Protein 4MLM (pdb70)

CATH classification: 1.10.3210.10

Secondary structure (DSSP, 8-state):
---HHHHHHHHHHHHHHGGGSEEBEEEEEHHHHHHHHHHHHHHTT-----HHHHHTTTTS---HHHHH---TTT--HHHHHHHHHHHHT--HHHHHHHHTHHHHHHHHHHH-GGGGGGS-HHHHHHGGGTT---HHHHHHHHHSTTHHHHHHHHHHHHH---SS-----GGGG---HHHHHT-/---HHHHHHHHHHHHHHGGGSEEBEEEEEHHHHHHHHHHHHHHTT-----HHHHHTTTTS---HHHHH---TTT--HHHHHHHHHHHHT--HHHHHHHHTHHHHHHHHHHH--GGGGS-HHHHHHGGGTT---HHHHHHHHTSTTHHHHHHHHHHHHH---SS-----GGGGT--HHHHHT-

B-factor: mean 22.54, std 9.49, range [7.62, 64.35]

Solvent-accessible surface area: 18025 Å² total

InterPro domains:
  IPR003607 HD/PDEase domain [cd00077] (32-110)
  IPR006674 HD domain [PF01966] (32-108)
  IPR006675 HDIG domain [TIGR00277] (34-106)
  IPR052567 Organophosphonate Dioxygenase [PTHR40202] (5-187)

Radius of gyration: 22.15 Å; Cα contacts (8 Å, |Δi|>4): 477; chains: 2; bounding box: 46×65×48 Å

Nearest PDB structures (foldseek):
  4mlm-assembly3_A  TM=1.005E+00  e=7.908E-27  uncultured bacterium HF130_AEPn_1
  4mlm-assembly3_B  TM=9.978E-01  e=3.566E-25  uncultured bacterium HF130_AEPn_1
  4n71-assembly3_D  TM=9.051E-01  e=9.330E-21  uncultured bacterium HF130_AEPn_1
  4mln-assembly2_B  TM=8.997E-01  e=1.832E-20  uncultured bacterium HF130_AEPn_1
  4mln-assembly1_A  TM=8.957E-01  e=1.746E-20  uncultured bacterium HF130_AEPn_1

Foldseek 3Di:
DDALLVLLVLVQVLLVLQLQACDQHPLATPSLLLQQQLVVCVVVVHDLLSVLSNQLQSQAQRDDVSNVLDCPPPHDSLQRSLVNCVVLQFDNSSSCLSNCLLVLLLAVCQVPVCVLVLDHPVNNVVCVVVVHRDPVSNVVLVPDPCNVVSNSSNVSSSVSPDNDDDGDGSVVSSPSVRNVVRD/DDALLVLLVVVQVLLVLQQQACDLHVLQTPSLLLQQLLQVCVVVVHDLLSVLSNQLQSQADRDDVSNVLDVPPPHDSLQSSLVNCVVSQFDNVSSCLSNCLLVLLLAVVQVHVVLVLDDPVNNVVCVVVVHRDPVSNVVLVPDPCNVVSNSSNVSSSVSPDRDDDGDHSVVSSPSVRRVVRD

Organism: Uncultured bacterium HF130_AEPn_1 (NCBI:txid663362)

Sequence (365 aa):
SLSNSSKVSVLISSLLEKSRDLDYIGEAINQLEHSLQCAYFAQRSSGADNEVLAALLHDLGHYCNDTSFEDGGYGVWQHEKVGADYLRGLGFSERVACLIEGHVAAKRYLVSSKASYLKNLSDDASRKTLEYQGGPDEGERRLFEEREDFKDCLKIRAWDEKGKQTDLKVPGPEHYRKEEHLSENQSLSNSSKVSVLISLLEKSRDLDYIGEAINQLEHSLQCAYFAQRRSGADNEVLAALLHDLGHYCNDTSFEDGGYGVWQHEKVGADYLRGLGFSERVACLIEGHVAAKRYLVSSKSYLKNLSDDASRKTLEYQGGPDEGERRLFEEREDFKDCLKIRAWDEEKGKQTDLKVPGPEHYRKEEHLSENQ

Structure (mmCIF, N/CA/C/O backbone):
data_4MLM
#
_entry.id   4MLM
#
_cell.length_a   104.670
_cell.length_b   76.040
_cell.length_c   60.700
_cell.angle_alpha   90.00
_cell.angle_beta   90.00
_cell.angle_gamma   90.00
#
_symmetry.space_group_name_H-M   'P 21 21 2'
#
loop_
_entity.id
_entity.type
_entity.pdbx_description
1 polymer 'Predicted HD phosphohydrolase PhnZ'
2 non-polymer 'FE (III) ION'
3 non-polymer 'L(+)-TARTARIC ACID'
4 non-polymer 'SULFATE ION'
5 non-polymer GLYCEROL
6 non-polymer 'octyl beta-D-glucopyranoside'
7 non-polymer 'SODIUM ION'
8 water water
#
loop_
_atom_site.group_PDB
_atom_site.id
_atom_site.type_symbol
_atom_site.label_atom_id
_atom_site.label_alt_id
_atom_site.label_comp_id
_atom_site.label_asym_id
_atom_site.label_entity_id
_atom_site.label_seq_id
_atom_site.pdbx_PDB_ins_code
_atom_site.Cartn_x
_atom_site.Cartn_y
_atom_site.Cartn_z
_atom_site.occupancy
_atom_site.B_iso_or_equiv
_atom_site.auth_seq_id
_atom_site.auth_comp_id
_atom_site.auth_asym_id
_atom_site.auth_atom_id
_atom_site.pdbx_PDB_model_num
ATOM 1 N N . SER A 1 2 ? 80.594 25.037 63.129 1.00 36.30 2 SER A N 1
ATOM 2 C CA . SER A 1 2 ? 79.862 24.150 62.231 1.00 37.13 2 SER A CA 1
ATOM 3 C C . SER A 1 2 ? 79.621 22.799 62.896 1.00 35.36 2 SER A C 1
ATOM 4 O O . SER A 1 2 ? 79.901 22.617 64.081 1.00 36.37 2 SER A O 1
ATOM 7 N N . LEU A 1 3 ? 79.092 21.851 62.131 1.00 27.07 3 LEU A N 1
ATOM 8 C CA . LEU A 1 3 ? 78.878 20.510 62.643 1.00 21.80 3 LEU A CA 1
ATOM 9 C C . LEU A 1 3 ? 80.211 19.814 62.890 1.00 24.43 3 LEU A C 1
ATOM 10 O O . LEU A 1 3 ? 81.236 20.204 62.339 1.00 22.92 3 LEU A O 1
ATOM 15 N N . SER A 1 4 ? 80.190 18.787 63.731 1.00 20.63 4 SER A N 1
ATOM 16 C CA . SER A 1 4 ? 81.343 17.914 63.909 1.00 21.27 4 SER A CA 1
ATOM 17 C C . SER A 1 4 ? 81.638 17.212 62.586 1.00 20.25 4 SER A C 1
ATOM 18 O O . SER A 1 4 ? 80.795 17.185 61.697 1.00 17.45 4 SER A O 1
ATOM 21 N N . ASN A 1 5 ? 82.820 16.623 62.456 1.00 23.70 5 ASN A N 1
ATOM 22 C CA . ASN A 1 5 ? 83.121 15.855 61.252 1.00 23.68 5 ASN A CA 1
ATOM 23 C C . ASN A 1 5 ? 82.161 14.690 61.070 1.00 20.20 5 ASN A C 1
ATOM 24 O O . ASN A 1 5 ? 81.700 14.420 59.960 1.00 21.19 5 ASN A O 1
ATOM 29 N N . SER A 1 6 ? 81.856 13.995 62.159 1.00 20.23 6 SER A N 1
ATOM 30 C CA . SER A 1 6 ? 80.930 12.873 62.109 1.00 19.31 6 SER A CA 1
ATOM 31 C C . SER A 1 6 ? 79.584 13.297 61.522 1.00 20.38 6 SER A C 1
ATOM 32 O O . SER A 1 6 ? 79.016 12.617 60.667 1.00 20.24 6 SER A O 1
ATOM 35 N N . SER A 1 7 ? 79.070 14.432 61.984 1.00 19.13 7 SER A N 1
ATOM 36 C CA . SER A 1 7 ? 77.749 14.862 61.543 1.00 16.42 7 SER A CA 1
ATOM 37 C C . SER A 1 7 ? 77.769 15.478 60.145 1.00 16.35 7 SER A C 1
ATOM 38 O O . SER A 1 7 ? 76.780 15.386 59.425 1.00 16.46 7 SER A O 1
ATOM 41 N N . LYS A 1 8 ? 78.882 16.099 59.766 1.00 18.22 8 LYS A N 1
ATOM 42 C CA . LYS A 1 8 ? 79.053 16.552 58.385 1.00 19.70 8 LYS A CA 1
ATOM 43 C C . LYS A 1 8 ? 78.939 15.356 57.458 1.00 18.38 8 LYS A C 1
ATOM 44 O O . LYS A 1 8 ? 78.338 15.434 56.381 1.00 17.52 8 LYS A O 1
ATOM 50 N N . VAL A 1 9 ? 79.525 14.242 57.876 1.00 17.30 9 VAL A N 1
ATOM 51 C CA . VAL A 1 9 ? 79.432 13.013 57.095 1.00 15.45 9 VAL A CA 1
ATOM 52 C C . VAL A 1 9 ? 78.011 12.462 57.079 1.00 19.10 9 VAL A C 1
ATOM 53 O O . VAL A 1 9 ? 77.545 11.982 56.048 1.00 18.94 9 VAL A O 1
ATOM 57 N N . SER A 1 10 ? 77.299 12.562 58.202 1.00 17.61 10 SER A N 1
ATOM 58 C CA . SER A 1 10 ? 75.896 12.155 58.228 1.00 16.97 10 SER A CA 1
ATOM 59 C C . SER A 1 10 ? 75.090 12.977 57.220 1.00 15.88 10 SER A C 1
ATOM 60 O O . SER A 1 10 ? 74.203 12.450 56.549 1.00 18.31 10 SER A O 1
ATOM 63 N N . VAL A 1 11 ? 75.387 14.273 57.132 1.00 16.62 11 VAL A N 1
ATOM 64 C CA . VAL A 1 11 ? 74.719 15.136 56.154 1.00 16.51 11 VAL A CA 1
ATOM 65 C C . VAL A 1 11 ? 75.026 14.675 54.728 1.00 19.55 11 VAL A C 1
ATOM 66 O O . VAL A 1 11 ? 74.121 14.549 53.906 1.00 16.93 11 VAL A O 1
ATOM 70 N N . LEU A 1 12 ? 76.297 14.408 54.439 1.00 17.04 12 LEU A N 1
ATOM 71 C CA . LEU A 1 12 ? 76.676 13.920 53.106 1.00 15.86 12 LEU A CA 1
ATOM 72 C C . LEU A 1 12 ? 76.019 12.592 52.768 1.00 15.44 12 LEU A C 1
ATOM 73 O O . LEU A 1 12 ? 75.580 12.373 51.638 1.00 16.83 12 LEU A O 1
ATOM 78 N N . ILE A 1 13 ? 75.969 11.689 53.736 1.00 14.09 13 ILE A N 1
ATOM 79 C CA . ILE A 1 13 ? 75.329 10.410 53.487 1.00 13.94 13 ILE A CA 1
ATOM 80 C C . ILE A 1 13 ? 73.837 10.620 53.216 1.00 17.95 13 ILE A C 1
ATOM 81 O O . ILE A 1 13 ? 73.263 9.972 52.346 1.00 14.89 13 ILE A O 1
ATOM 86 N N . SER A 1 14 ? 73.210 11.547 53.936 1.00 17.22 14 SER A N 1
ATOM 87 C CA A SER A 1 14 ? 71.807 11.857 53.689 0.50 17.74 14 SER A CA 1
ATOM 88 C CA B SER A 1 14 ? 71.805 11.863 53.687 0.50 17.74 14 SER A CA 1
ATOM 89 C C . SER A 1 14 ? 71.613 12.425 52.282 1.00 18.63 14 SER A C 1
ATOM 90 O O . SER A 1 14 ? 70.649 12.085 51.592 1.00 17.84 14 SER A O 1
ATOM 95 N N . LEU A 1 15 ? 72.530 13.290 51.857 1.00 15.63 15 LEU A N 1
ATOM 96 C CA . LEU A 1 15 ? 72.452 13.857 50.506 1.00 16.37 15 LEU A CA 1
ATOM 97 C C . LEU A 1 15 ? 72.651 12.772 49.451 1.00 17.35 15 LEU A C 1
ATOM 98 O O . LEU A 1 15 ? 71.981 12.773 48.416 1.00 17.43 15 LEU A O 1
ATOM 103 N N . LEU A 1 16 ? 73.572 11.848 49.709 1.00 16.36 16 LEU A N 1
ATOM 104 C CA . LEU A 1 16 ? 73.780 10.715 48.802 1.00 14.73 16 LEU A CA 1
ATOM 105 C C . LEU A 1 16 ? 72.539 9.832 48.715 1.00 20.52 16 LEU A C 1
ATOM 106 O O . LEU A 1 16 ? 72.129 9.439 47.627 1.00 20.01 16 LEU A O 1
ATOM 111 N N . GLU A 1 17 ? 71.939 9.522 49.859 1.00 17.87 17 GLU A N 1
ATOM 112 C CA . GLU A 1 17 ? 70.739 8.693 49.867 1.00 21.55 17 GLU A CA 1
ATOM 113 C C . GLU A 1 17 ? 69.606 9.375 49.109 1.00 18.95 17 GLU A C 1
ATOM 114 O O . GLU A 1 17 ? 68.838 8.725 48.393 1.00 21.37 17 GLU A O 1
ATOM 120 N N . LYS A 1 18 ? 69.502 10.690 49.250 1.00 16.96 18 LYS A N 1
ATOM 121 C CA . LYS A 1 18 ? 68.461 11.418 48.538 1.00 23.05 18 LYS A CA 1
ATOM 122 C C . LYS A 1 18 ? 68.646 11.301 47.027 1.00 24.82 18 LYS A C 1
ATOM 123 O O . LYS A 1 18 ? 67.670 11.258 46.281 1.00 21.40 18 LYS A O 1
ATOM 129 N N . SER A 1 19 ? 69.896 11.233 46.580 1.00 17.62 19 SER A N 1
ATOM 130 C CA . SER A 1 19 ? 70.189 11.247 45.146 1.00 18.55 19 SER A CA 1
ATOM 131 C C . SER A 1 19 ? 69.704 9.981 44.451 1.00 21.65 19 SER A C 1
ATOM 132 O O . SER A 1 19 ? 69.736 9.886 43.228 1.00 21.79 19 SER A O 1
ATOM 135 N N . ARG A 1 20 ? 69.259 9.010 45.238 1.00 17.60 20 ARG A N 1
ATOM 136 C CA . ARG A 1 20 ? 68.665 7.790 44.697 1.00 19.90 20 ARG A CA 1
ATOM 137 C C . ARG A 1 20 ? 67.435 8.168 43.885 1.00 23.22 20 ARG A C 1
ATOM 138 O O . ARG A 1 20 ? 67.026 7.437 42.983 1.00 26.83 20 ARG A O 1
ATOM 146 N N . ASP A 1 21 ? 66.850 9.322 44.201 1.00 23.57 21 ASP A N 1
ATOM 147 C CA . ASP A 1 21 ? 65.636 9.773 43.517 1.00 24.41 21 ASP A CA 1
ATOM 148 C C . ASP A 1 21 ? 65.907 10.328 42.116 1.00 30.00 21 ASP A C 1
ATOM 149 O O . ASP A 1 21 ? 64.972 10.562 41.345 1.00 28.21 21 ASP A O 1
ATOM 154 N N . LEU A 1 22 ? 67.177 10.553 41.788 1.00 19.28 22 LEU A N 1
ATOM 155 C CA . LEU A 1 22 ? 67.535 11.119 40.483 1.00 19.01 22 LEU A CA 1
ATOM 156 C C . LEU A 1 22 ? 67.884 10.033 39.481 1.00 21.34 22 LEU A C 1
ATOM 157 O O . LEU A 1 22 ? 68.643 9.121 39.806 1.00 20.32 22 LEU A O 1
ATOM 162 N N . ASP A 1 23 ? 67.330 10.116 38.272 1.00 19.54 23 ASP A N 1
ATOM 163 C CA . ASP A 1 23 ? 67.720 9.202 37.207 1.00 20.06 23 ASP A CA 1
ATOM 164 C C . ASP A 1 23 ? 69.180 9.457 36.894 1.00 21.53 23 ASP A C 1
ATOM 165 O O . ASP A 1 23 ? 69.665 10.570 37.077 1.00 21.72 23 ASP A O 1
ATOM 170 N N . TYR A 1 24 ? 69.881 8.448 36.390 1.00 19.74 24 TYR A N 1
ATOM 171 C CA . TYR A 1 24 ? 71.204 8.696 35.827 1.00 17.48 24 TYR A CA 1
ATOM 172 C C . TYR A 1 24 ? 71.284 8.066 34.446 1.00 22.45 24 TYR A C 1
ATOM 173 O O . TYR A 1 24 ? 71.440 8.761 33.445 1.00 25.13 24 TYR A O 1
ATOM 182 N N . ILE A 1 25 ? 71.161 6.748 34.389 1.00 18.85 25 ILE A N 1
ATOM 183 C CA . ILE A 1 25 ? 70.956 6.088 33.101 1.00 22.25 25 ILE A CA 1
ATOM 184 C C . ILE A 1 25 ? 69.484 5.684 33.057 1.00 24.68 25 ILE A C 1
ATOM 185 O O . ILE A 1 25 ? 69.122 4.554 33.395 1.00 25.98 25 ILE A O 1
ATOM 190 N N . GLY A 1 26 ? 68.633 6.629 32.672 1.00 25.86 26 GLY A N 1
ATOM 191 C CA . GLY A 1 26 ? 67.200 6.438 32.788 1.00 30.57 26 GLY A CA 1
ATOM 192 C C . GLY A 1 26 ? 66.842 6.045 34.209 1.00 31.93 26 GLY A C 1
ATOM 193 O O . GLY A 1 26 ? 67.547 6.393 35.162 1.00 30.75 26 GLY A O 1
ATOM 194 N N . GLU A 1 27 ? 65.749 5.306 34.358 1.00 39.06 27 GLU A N 1
ATOM 195 C CA . GLU A 1 27 ? 65.297 4.870 35.673 1.00 41.53 27 GLU A CA 1
ATOM 196 C C . GLU A 1 27 ? 66.097 3.654 36.139 1.00 41.84 27 GLU A C 1
ATOM 197 O O . GLU A 1 27 ? 66.166 3.361 37.334 1.00 43.72 27 GLU A O 1
ATOM 203 N N . ALA A 1 28 ? 66.716 2.964 35.184 1.00 35.72 28 ALA A N 1
ATOM 204 C CA . ALA A 1 28 ? 67.442 1.722 35.451 1.00 39.13 28 ALA A CA 1
ATOM 205 C C . ALA A 1 28 ? 68.663 1.902 36.359 1.00 33.40 28 ALA A C 1
ATOM 206 O O . ALA A 1 28 ? 68.943 1.059 37.208 1.00 33.11 28 ALA A O 1
ATOM 208 N N . ILE A 1 29 ? 69.404 2.987 36.158 1.00 28.98 29 ILE A N 1
ATOM 209 C CA . ILE A 1 29 ? 70.527 3.306 37.032 1.00 24.18 29 ILE A CA 1
ATOM 210 C C . ILE A 1 29 ? 70.303 4.691 37.613 1.00 19.56 29 ILE A C 1
ATOM 211 O O . ILE A 1 29 ? 70.365 5.678 36.885 1.00 21.09 29 ILE A O 1
ATOM 216 N N . ASN A 1 30 ? 70.018 4.775 38.908 1.00 18.86 30 ASN A N 1
ATOM 217 C CA . ASN A 1 30 ? 69.831 6.085 39.523 1.00 16.88 30 ASN A CA 1
ATOM 218 C C . ASN A 1 30 ? 71.175 6.691 39.914 1.00 18.60 30 ASN A C 1
ATOM 219 O O . ASN A 1 30 ? 72.217 6.032 39.837 1.00 15.27 30 ASN A O 1
ATOM 224 N N . GLN A 1 31 ? 71.162 7.950 40.321 1.00 14.33 31 GLN A N 1
ATOM 225 C CA . GLN A 1 31 ? 72.422 8.640 40.581 1.00 13.65 31 GLN A CA 1
ATOM 226 C C . GLN A 1 31 ? 73.195 8.043 41.744 1.00 14.16 31 GLN A C 1
ATOM 227 O O . GLN A 1 31 ? 74.429 8.036 41.735 1.00 14.48 31 GLN A O 1
ATOM 233 N N . LEU A 1 32 ? 72.488 7.562 42.761 1.00 14.25 32 LEU A N 1
ATOM 234 C CA . LEU A 1 32 ? 73.182 6.965 43.895 1.00 14.77 32 LEU A CA 1
ATOM 235 C C . LEU A 1 32 ? 73.891 5.698 43.441 1.00 13.91 32 LEU A C 1
ATOM 236 O O . LEU A 1 32 ? 75.079 5.519 43.705 1.00 16.17 32 LEU A O 1
ATOM 241 N N . GLU A 1 33 ? 73.178 4.830 42.732 1.00 15.75 33 GLU A N 1
ATOM 242 C CA . GLU A 1 33 ? 73.790 3.595 42.250 1.00 16.38 33 GLU A CA 1
ATOM 243 C C . GLU A 1 33 ? 75.021 3.917 41.411 1.00 15.84 33 GLU A C 1
ATOM 244 O O . GLU A 1 33 ? 76.064 3.268 41.540 1.00 14.29 33 GLU A O 1
ATOM 250 N N . HIS A 1 34 ? 74.901 4.931 40.559 1.00 14.79 34 HIS A N 1
ATOM 251 C CA . HIS A 1 34 ? 76.015 5.362 39.716 1.00 14.37 34 HIS A CA 1
ATOM 252 C C . HIS A 1 34 ? 77.217 5.779 40.555 1.00 15.41 34 HIS A C 1
ATOM 253 O O . HIS A 1 34 ? 78.351 5.357 40.295 1.00 12.46 34 HIS A O 1
ATOM 260 N N . SER A 1 35 ? 76.964 6.603 41.564 1.00 12.97 35 SER A N 1
ATOM 261 C CA . SER A 1 35 ? 78.033 7.123 42.409 1.00 13.01 35 SER A CA 1
ATOM 262 C C . SER A 1 35 ? 78.730 6.008 43.171 1.00 15.69 35 SER A C 1
ATOM 263 O O . SER A 1 35 ? 79.947 6.026 43.329 1.00 13.47 35 SER A O 1
ATOM 266 N N . LEU A 1 36 ? 77.952 5.041 43.644 1.00 13.38 36 LEU A N 1
ATOM 267 C CA . LEU A 1 36 ? 78.501 3.929 44.416 1.00 13.56 36 LEU A CA 1
ATOM 268 C C . LEU A 1 36 ? 79.343 3.003 43.539 1.00 13.52 36 LEU A C 1
ATOM 269 O O . LEU A 1 36 ? 80.368 2.475 43.985 1.00 14.05 36 LEU A O 1
ATOM 274 N N . GLN A 1 37 ? 78.927 2.820 42.289 1.00 12.99 37 GLN A N 1
ATOM 275 C CA . GLN A 1 37 ? 79.727 2.032 41.364 1.00 12.63 37 GLN A CA 1
ATOM 276 C C . GLN A 1 37 ? 81.048 2.720 41.097 1.00 14.20 37 GLN A C 1
ATOM 277 O O . GLN A 1 37 ? 82.087 2.074 41.089 1.00 11.92 37 GLN A O 1
ATOM 283 N N . CYS A 1 38 ? 81.014 4.036 40.894 1.00 11.41 38 CYS A N 1
ATOM 284 C CA . CYS A 1 38 ? 82.248 4.776 40.650 1.00 12.57 38 CYS A CA 1
ATOM 285 C C . CYS A 1 38 ? 83.220 4.677 41.818 1.00 12.48 38 CYS A C 1
ATOM 286 O O . CYS A 1 38 ? 84.413 4.483 41.617 1.00 13.11 38 CYS A O 1
ATOM 289 N N . ALA A 1 39 ? 82.711 4.827 43.038 1.00 11.07 39 ALA A N 1
ATOM 290 C CA . ALA A 1 39 ? 83.554 4.690 44.226 1.00 11.30 39 ALA A CA 1
ATOM 291 C C . ALA A 1 39 ? 84.195 3.301 44.295 1.00 12.64 39 ALA A C 1
ATOM 292 O O . ALA A 1 39 ? 85.365 3.144 44.664 1.00 12.98 39 ALA A O 1
ATOM 294 N N . TYR A 1 40 ? 83.420 2.295 43.918 1.00 12.40 40 TYR A N 1
ATOM 295 C CA . TYR A 1 40 ? 83.881 0.916 43.946 1.00 14.41 40 TYR A CA 1
ATOM 296 C C . TYR A 1 40 ? 84.980 0.692 42.919 1.00 14.62 40 TYR A C 1
ATOM 297 O O . TYR A 1 40 ? 86.002 0.073 43.218 1.00 12.45 40 TYR A O 1
ATOM 306 N N . PHE A 1 41 ? 84.768 1.184 41.703 1.00 14.25 41 PHE A N 1
ATOM 307 C CA . PHE A 1 41 ? 85.797 1.073 40.671 1.00 14.66 41 PHE A CA 1
ATOM 308 C C . PHE A 1 41 ? 87.094 1.694 41.142 1.00 16.65 41 PHE A C 1
ATOM 309 O O . PHE A 1 41 ? 8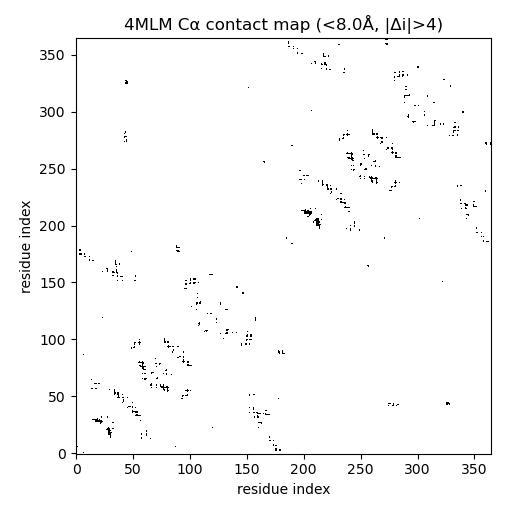8.168 1.133 40.934 1.00 15.96 41 PHE A O 1
ATOM 317 N N . ALA A 1 42 ? 87.003 2.867 41.762 1.00 13.19 42 ALA A N 1
ATOM 318 C CA . ALA A 1 42 ? 88.201 3.527 42.273 1.00 12.89 42 ALA A CA 1
ATOM 319 C C . ALA A 1 42 ? 88.855 2.679 43.355 1.00 13.54 42 ALA A C 1
ATOM 320 O O . ALA A 1 42 ? 90.047 2.383 43.303 1.00 15.24 42 ALA A O 1
ATOM 322 N N . GLN A 1 43 ? 88.067 2.285 44.346 1.00 12.10 43 GLN A N 1
ATOM 323 C CA . GLN A 1 43 ? 88.602 1.532 45.480 1.00 14.49 43 GLN A CA 1
ATOM 324 C C . GLN A 1 43 ? 89.294 0.251 45.023 1.00 15.42 43 GLN A C 1
ATOM 325 O O . GLN A 1 43 ? 90.420 -0.039 45.424 1.00 16.97 43 GLN A O 1
ATOM 331 N N . ARG A 1 44 ? 88.620 -0.511 44.172 1.00 12.88 44 ARG A N 1
ATOM 332 C CA . ARG A 1 44 ? 89.139 -1.824 43.788 1.00 15.68 44 ARG A CA 1
ATOM 333 C C . ARG A 1 44 ? 90.144 -1.780 42.646 1.00 18.02 44 ARG A C 1
ATOM 334 O O . ARG A 1 44 ? 90.652 -2.820 42.217 1.00 19.24 44 ARG A O 1
ATOM 342 N N . SER A 1 45 ? 90.434 -0.572 42.168 1.00 16.15 45 SER A N 1
ATOM 343 C CA A SER A 1 45 ? 91.535 -0.340 41.240 0.50 18.41 45 SER A CA 1
ATOM 344 C CA B SER A 1 45 ? 91.546 -0.388 41.240 0.50 18.43 45 SER A CA 1
ATOM 345 C C . SER A 1 45 ? 92.801 -0.010 42.019 1.00 18.32 45 SER A C 1
ATOM 346 O O . SER A 1 45 ? 93.865 0.219 41.438 1.00 18.81 45 SER A O 1
ATOM 351 N N . GLY A 1 46 ? 92.676 0.046 43.341 1.00 14.76 46 GLY A N 1
ATOM 352 C CA . GLY A 1 46 ? 93.795 0.384 44.204 1.00 18.08 46 GLY A CA 1
ATOM 353 C C . GLY A 1 46 ? 94.019 1.875 44.411 1.00 16.81 46 GLY A C 1
ATOM 354 O O . GLY A 1 46 ? 95.069 2.283 44.911 1.00 19.85 46 GLY A O 1
ATOM 355 N N . ALA A 1 47 ? 93.036 2.690 44.040 1.00 12.36 47 ALA A N 1
ATOM 356 C CA . ALA A 1 47 ? 93.181 4.147 44.143 1.00 14.80 47 ALA A CA 1
ATOM 357 C C . ALA A 1 47 ? 93.221 4.612 45.595 1.00 13.61 47 ALA A C 1
ATOM 358 O O . ALA A 1 47 ? 92.713 3.931 46.486 1.00 16.30 47 ALA A O 1
ATOM 360 N N . ASP A 1 48 ? 93.810 5.779 45.838 1.00 14.65 48 ASP A N 1
ATOM 361 C CA . ASP A 1 48 ? 93.893 6.278 47.213 1.00 14.67 48 ASP A CA 1
ATOM 362 C C . ASP A 1 48 ? 92.539 6.801 47.689 1.00 17.47 48 ASP A C 1
ATOM 363 O O . ASP A 1 48 ? 91.595 6.924 46.900 1.00 15.02 48 ASP A O 1
ATOM 368 N N . ASN A 1 49 ? 92.431 7.069 48.986 1.00 17.48 49 ASN A N 1
ATOM 369 C CA . ASN A 1 49 ? 91.151 7.473 49.559 1.00 16.43 49 ASN A CA 1
ATOM 370 C C . ASN A 1 49 ? 90.576 8.740 48.933 1.00 16.89 49 ASN A C 1
ATOM 371 O O . ASN A 1 49 ? 89.355 8.882 48.819 1.00 13.69 49 ASN A O 1
ATOM 376 N N . GLU A 1 50 ? 91.443 9.667 48.551 1.00 16.36 50 GLU A N 1
ATOM 377 C CA . GLU A 1 50 ? 90.973 10.910 47.948 1.00 15.64 50 GLU A CA 1
ATOM 378 C C . GLU A 1 50 ? 90.313 10.644 46.608 1.00 16.19 50 GLU A C 1
ATOM 379 O O . GLU A 1 50 ? 89.298 11.257 46.273 1.00 13.00 50 GLU A O 1
ATOM 398 N N . VAL A 1 52 ? 88.890 7.740 45.791 1.00 9.63 52 VAL A N 1
ATOM 399 C CA . VAL A 1 52 ? 87.659 7.008 46.068 1.00 13.62 52 VAL A CA 1
ATOM 400 C C . VAL A 1 52 ? 86.557 7.981 46.471 1.00 12.84 52 VAL A C 1
ATOM 401 O O . VAL A 1 52 ? 85.416 7.865 46.011 1.00 12.80 52 VAL A O 1
ATOM 405 N N . LEU A 1 53 ? 86.898 8.942 47.324 1.00 11.48 53 LEU A N 1
ATOM 406 C CA . LEU A 1 53 ? 85.924 9.947 47.754 1.00 11.18 53 LEU A CA 1
ATOM 407 C C . LEU A 1 53 ? 85.503 10.846 46.595 1.00 13.16 53 LEU A C 1
ATOM 408 O O . LEU A 1 53 ? 84.318 11.162 46.463 1.00 12.17 53 LEU A O 1
ATOM 413 N N . ALA A 1 54 ? 86.455 11.253 45.759 1.00 10.61 54 ALA A N 1
ATOM 414 C CA . ALA A 1 54 ? 86.115 12.037 44.568 1.00 11.88 54 ALA A CA 1
ATOM 415 C C . ALA A 1 54 ? 85.134 11.262 43.700 1.00 13.93 54 ALA A C 1
ATOM 416 O O . ALA A 1 54 ? 84.138 11.814 43.212 1.00 12.86 54 ALA A O 1
ATOM 418 N N . ALA A 1 55 ? 85.402 9.975 43.499 1.00 11.30 55 ALA A N 1
ATOM 419 C CA . ALA A 1 55 ? 84.511 9.151 42.685 1.00 11.84 55 ALA A CA 1
ATOM 420 C C . ALA A 1 55 ? 83.116 9.038 43.307 1.00 13.39 55 ALA A C 1
ATOM 421 O O . ALA A 1 55 ? 82.103 9.135 42.616 1.00 12.94 55 ALA A O 1
ATOM 423 N N . LEU A 1 56 ? 83.066 8.832 44.618 1.00 12.30 56 LEU A N 1
ATOM 424 C CA . LEU A 1 56 ? 81.798 8.703 45.329 1.00 10.79 56 LEU A CA 1
ATOM 425 C C . LEU A 1 56 ? 80.951 9.968 45.210 1.00 10.51 56 LEU A C 1
ATOM 426 O O . LEU A 1 56 ? 79.727 9.906 45.054 1.00 12.57 56 LEU A O 1
ATOM 431 N N . LEU A 1 57 ? 81.613 11.117 45.280 1.00 11.15 57 LEU A N 1
ATOM 432 C CA . LEU A 1 57 ? 80.913 12.381 45.478 1.00 13.88 57 LEU A CA 1
ATOM 433 C C . LEU A 1 57 ? 80.819 13.253 44.230 1.00 13.01 57 LEU A C 1
ATOM 434 O O . LEU A 1 57 ? 80.253 14.352 44.278 1.00 12.92 57 LEU A O 1
ATOM 439 N N . HIS A 1 58 ? 81.349 12.773 43.106 1.00 11.96 58 HIS A N 1
ATOM 440 C CA . HIS A 1 58 ? 81.537 13.661 41.956 1.00 12.13 58 HIS A CA 1
ATOM 441 C C . HIS A 1 58 ? 80.244 14.263 41.406 1.00 11.04 58 HIS A C 1
ATOM 442 O O . HIS A 1 58 ? 80.274 15.328 40.791 1.00 11.56 58 HIS A O 1
ATOM 449 N N . ASP A 1 59 ? 79.117 13.594 41.627 1.00 10.97 59 ASP A N 1
ATOM 450 C CA . ASP A 1 59 ? 77.856 14.057 41.051 1.00 10.06 59 ASP A CA 1
ATOM 451 C C . ASP A 1 59 ? 76.885 14.611 42.086 1.00 14.06 59 ASP A C 1
ATOM 452 O O . ASP A 1 59 ? 75.733 14.891 41.775 1.00 12.77 59 ASP A O 1
ATOM 457 N N . LEU A 1 60 ? 77.358 14.797 43.309 1.00 12.70 60 LEU A N 1
ATOM 458 C CA . LEU A 1 60 ? 76.480 15.258 44.377 1.00 14.98 60 LEU A CA 1
ATOM 459 C C . LEU A 1 60 ? 75.820 16.594 44.022 1.00 15.09 60 LEU A C 1
ATOM 460 O O . LEU A 1 60 ? 74.700 16.892 44.462 1.00 18.67 60 LEU A O 1
ATOM 465 N N . GLY A 1 61 ? 76.504 17.388 43.209 1.00 13.45 61 GLY A N 1
ATOM 466 C CA . GLY A 1 61 ? 76.047 18.738 42.891 1.00 13.19 61 GLY A CA 1
ATOM 467 C C . GLY A 1 61 ? 74.848 18.881 41.963 1.00 14.63 61 GLY A C 1
ATOM 468 O O . GLY A 1 61 ? 74.389 19.999 41.744 1.00 14.72 61 GLY A O 1
ATOM 469 N N . HIS A 1 62 ? 74.345 17.783 41.394 1.00 12.64 62 HIS A N 1
ATOM 470 C CA . HIS A 1 62 ? 73.179 17.860 40.510 1.00 13.65 62 HIS A CA 1
ATOM 471 C C . HIS A 1 62 ? 71.943 18.303 41.295 1.00 15.14 62 HIS A C 1
ATOM 472 O O . HIS A 1 62 ? 71.692 17.809 42.394 1.00 16.48 62 HIS A O 1
ATOM 479 N N . TYR A 1 63 ? 71.147 19.201 40.722 1.00 15.85 63 TYR A N 1
ATOM 480 C CA . TYR A 1 63 ? 69.920 19.642 41.401 1.00 16.89 63 TYR A CA 1
ATOM 481 C C . TYR A 1 63 ? 68.975 18.477 41.673 1.00 16.40 63 TYR A C 1
ATOM 482 O O . TYR A 1 63 ? 68.545 17.783 40.749 1.00 18.55 63 TYR A O 1
ATOM 491 N N . CYS A 1 64 ? 68.635 18.264 42.943 1.00 15.57 64 CYS A N 1
ATOM 492 C CA . CYS A 1 64 ? 67.746 17.167 43.312 1.00 19.17 64 CYS A CA 1
ATOM 493 C C . CYS A 1 64 ? 66.367 17.691 43.716 1.00 23.20 64 CYS A C 1
ATOM 494 O O . CYS A 1 64 ? 65.352 17.319 43.130 1.00 26.61 64 CYS A O 1
ATOM 497 N N . ASN A 1 65 ? 66.339 18.538 44.739 1.00 21.61 65 ASN A N 1
ATOM 498 C CA . ASN A 1 65 ? 65.137 19.292 45.092 1.00 22.70 65 ASN A CA 1
ATOM 499 C C . ASN A 1 65 ? 65.549 20.607 45.743 1.00 25.58 65 ASN A C 1
ATOM 500 O O . ASN A 1 65 ? 66.748 20.862 45.911 1.00 20.05 65 ASN A O 1
ATOM 505 N N . ASP A 1 66 ? 64.580 21.447 46.108 1.00 21.75 66 ASP A N 1
ATOM 506 C CA . ASP A 1 66 ? 64.922 22.772 46.610 1.00 22.91 66 ASP A CA 1
ATOM 507 C C . ASP A 1 66 ? 65.725 22.718 47.906 1.00 22.48 66 ASP A C 1
ATOM 508 O O . ASP A 1 66 ? 66.683 23.472 48.077 1.00 23.83 66 ASP A O 1
ATOM 513 N N . THR A 1 67 ? 65.349 21.825 48.815 1.00 24.57 67 THR A N 1
ATOM 514 C CA . THR A 1 67 ? 66.003 21.801 50.121 1.00 24.58 67 THR A CA 1
ATOM 515 C C . THR A 1 67 ? 67.447 21.320 50.020 1.00 22.66 67 THR A C 1
ATOM 516 O O . THR A 1 67 ? 68.349 21.918 50.611 1.00 22.74 67 THR A O 1
ATOM 520 N N . SER A 1 68 ? 67.673 20.243 49.277 1.00 19.83 68 SER A N 1
ATOM 521 C CA . SER A 1 68 ? 69.043 19.755 49.115 1.00 20.27 68 SER A CA 1
ATOM 522 C C . SER A 1 68 ? 69.902 20.764 48.349 1.00 19.76 68 SER A C 1
ATOM 523 O O . SER A 1 68 ? 71.074 20.957 48.665 1.00 16.28 68 SER A O 1
ATOM 526 N N . PHE A 1 69 ? 69.329 21.426 47.350 1.00 17.53 69 PHE A N 1
ATOM 527 C CA . PHE A 1 69 ? 70.110 22.409 46.604 1.00 19.37 69 PHE A CA 1
ATOM 528 C C . PHE A 1 69 ? 70.477 23.587 47.497 1.00 21.80 69 PHE A C 1
ATOM 529 O O . PHE A 1 69 ? 71.559 24.157 47.371 1.00 19.31 69 PHE A O 1
ATOM 537 N N . GLU A 1 70 ? 69.583 23.951 48.410 1.00 23.77 70 GLU A N 1
ATOM 538 C CA . GLU A 1 70 ? 69.909 24.996 49.374 1.00 22.83 70 GLU A CA 1
ATOM 539 C C . GLU A 1 70 ? 71.012 24.515 50.318 1.00 22.92 70 GLU A C 1
ATOM 540 O O . GLU A 1 70 ? 71.987 25.232 50.560 1.00 25.09 70 GLU A O 1
ATOM 546 N N . ASP A 1 71 ? 70.863 23.297 50.835 1.00 21.42 71 ASP A N 1
ATOM 547 C CA . ASP A 1 71 ? 71.874 22.715 51.712 1.00 20.18 71 ASP A CA 1
ATOM 548 C C . ASP A 1 71 ? 73.256 22.866 51.076 1.00 23.34 71 ASP A C 1
ATOM 549 O O . ASP A 1 71 ? 74.226 23.200 51.749 1.00 25.45 71 ASP A O 1
ATOM 562 N N . GLY A 1 73 ? 74.153 24.956 48.509 1.00 23.12 73 GLY A N 1
ATOM 563 C CA . GLY A 1 73 ? 74.473 26.288 48.021 1.00 23.08 73 GLY A CA 1
ATOM 564 C C . GLY A 1 73 ? 74.629 26.384 46.510 1.00 27.60 73 GLY A C 1
ATOM 565 O O . GLY A 1 73 ? 75.436 27.168 46.006 1.00 27.75 73 GLY A O 1
ATOM 566 N N . GLY A 1 74 ? 73.837 25.609 45.779 1.00 23.30 74 GLY A N 1
ATOM 567 C CA . GLY A 1 74 ? 73.950 25.574 44.328 1.00 26.05 74 GLY A CA 1
ATOM 568 C C . GLY A 1 74 ? 73.371 26.761 43.571 1.00 27.88 74 GLY A C 1
ATOM 569 O O . GLY A 1 74 ? 73.740 27.006 42.419 1.00 25.05 74 GLY A O 1
ATOM 570 N N . TYR A 1 75 ? 72.464 27.502 44.202 1.00 26.54 75 TYR A N 1
ATOM 571 C CA . TYR A 1 75 ? 71.784 28.600 43.513 1.00 29.22 75 TYR A CA 1
ATOM 572 C C . TYR A 1 75 ? 72.739 29.677 42.999 1.00 26.71 75 TYR A C 1
ATOM 573 O O . TYR A 1 75 ? 73.609 30.168 43.725 1.00 28.31 75 TYR A O 1
ATOM 582 N N . GLY A 1 76 ? 72.582 30.030 41.727 1.00 26.56 76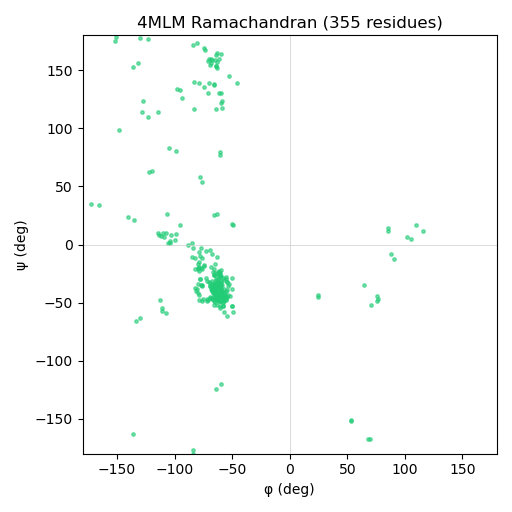 GLY A N 1
ATOM 583 C CA . GLY A 1 76 ? 73.457 30.998 41.097 1.00 21.88 76 GLY A CA 1
ATOM 584 C C . GLY A 1 76 ? 74.672 30.376 40.437 1.00 24.69 76 GLY A C 1
ATOM 585 O O . GLY A 1 76 ? 75.368 31.037 39.668 1.00 26.61 76 GLY A O 1
ATOM 586 N N . VAL A 1 77 ? 74.930 29.100 40.725 1.00 21.10 77 VAL A N 1
ATOM 587 C CA . VAL A 1 77 ? 76.117 28.429 40.190 1.00 20.50 77 VAL A CA 1
ATOM 588 C C . VAL A 1 77 ? 75.755 27.325 39.193 1.00 19.41 77 VAL A C 1
ATOM 589 O O . VAL A 1 77 ? 76.347 27.229 38.113 1.00 19.72 77 VAL A O 1
ATOM 593 N N . TRP A 1 78 ? 74.807 26.484 39.587 1.00 19.56 78 TRP A N 1
ATOM 594 C CA . TRP A 1 78 ? 74.152 25.520 38.690 1.00 15.50 78 TRP A CA 1
ATOM 595 C C . TRP A 1 78 ? 75.001 24.337 38.221 1.00 14.18 78 TRP A C 1
ATOM 596 O O . TRP A 1 78 ? 74.560 23.195 38.325 1.00 13.95 78 TRP A O 1
ATOM 607 N N . GLN A 1 79 ? 76.185 24.603 37.677 1.00 13.12 79 GLN A N 1
ATOM 608 C CA . GLN A 1 79 ? 77.036 23.517 37.158 1.00 12.22 79 GLN A CA 1
ATOM 609 C C . GLN A 1 79 ? 77.379 22.514 38.258 1.00 14.34 79 GLN A C 1
ATOM 610 O O . GLN A 1 79 ? 78.039 22.870 39.225 1.00 13.30 79 GLN A O 1
ATOM 616 N N . HIS A 1 80 ? 76.955 21.256 38.106 1.00 11.87 80 HIS A N 1
ATOM 617 C CA . HIS A 1 80 ? 77.055 20.301 39.212 1.00 14.55 80 HIS A CA 1
ATOM 618 C C . HIS A 1 80 ? 78.475 20.066 39.692 1.00 11.61 80 HIS A C 1
ATOM 619 O O . HIS A 1 80 ? 78.694 19.869 40.8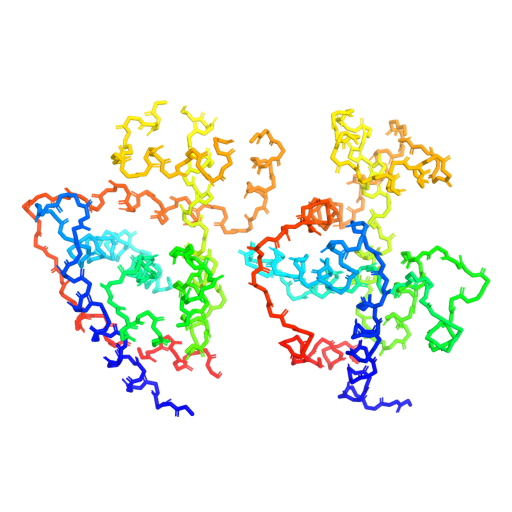90 1.00 11.83 80 HIS A O 1
ATOM 626 N N . GLU A 1 81 ? 79.435 20.083 38.773 1.00 12.00 81 GLU A N 1
ATOM 627 C CA . GLU A 1 81 ? 80.830 19.859 39.165 1.00 15.69 81 GLU A CA 1
ATOM 628 C C . GLU A 1 81 ? 81.342 20.983 40.074 1.00 16.10 81 GLU A C 1
ATOM 629 O O . GLU A 1 81 ? 82.149 20.738 40.978 1.00 15.15 81 GLU A O 1
ATOM 635 N N . LYS A 1 82 ? 80.863 22.206 39.844 1.00 13.93 82 LYS A N 1
ATOM 636 C CA . LYS A 1 82 ? 81.253 23.347 40.675 1.00 14.10 82 LYS A CA 1
ATOM 637 C C . LYS A 1 82 ? 80.485 23.369 41.983 1.00 15.22 82 LYS A C 1
ATOM 638 O O . LYS A 1 82 ? 81.049 23.650 43.051 1.00 16.23 82 LYS A O 1
ATOM 644 N N . VAL A 1 83 ? 79.191 23.086 41.902 1.00 14.31 83 VAL A N 1
ATOM 645 C CA . VAL A 1 83 ? 78.360 23.058 43.098 1.00 10.42 83 VAL A CA 1
ATOM 646 C C . VAL A 1 83 ? 78.878 22.019 44.097 1.00 17.64 83 VAL A C 1
ATOM 647 O O . VAL A 1 83 ? 79.044 22.310 45.283 1.00 16.43 83 VAL A O 1
ATOM 651 N N . GLY A 1 84 ? 79.145 20.813 43.615 1.00 13.57 84 GLY A N 1
ATOM 652 C CA . GLY A 1 84 ? 79.628 19.752 44.485 1.00 16.70 84 GLY A CA 1
ATOM 653 C C . GLY A 1 84 ? 81.009 20.054 45.034 1.00 15.80 84 GLY A C 1
ATOM 654 O O . GLY A 1 84 ? 81.267 19.891 46.231 1.00 15.35 84 GLY A O 1
ATOM 655 N N . ALA A 1 85 ? 81.911 20.487 44.161 1.00 14.35 85 ALA A N 1
ATOM 656 C CA . ALA A 1 85 ? 83.274 20.761 44.586 1.00 15.55 85 ALA A CA 1
ATOM 657 C C . ALA A 1 85 ? 83.276 21.866 45.638 1.00 17.16 85 ALA A C 1
ATOM 658 O O . ALA A 1 85 ? 83.943 21.750 46.667 1.00 16.82 85 ALA A O 1
ATOM 660 N N . ASP A 1 86 ? 82.541 22.942 45.381 1.00 16.36 86 ASP A N 1
ATOM 661 C CA . ASP A 1 86 ? 82.533 24.062 46.318 1.00 16.66 86 ASP A CA 1
ATOM 662 C C . ASP A 1 86 ? 81.897 23.705 47.657 1.00 16.74 86 ASP A C 1
ATOM 663 O O . ASP A 1 86 ? 82.339 24.186 48.706 1.00 19.08 86 ASP A O 1
ATOM 668 N N . TYR A 1 87 ? 80.870 22.859 47.634 1.00 13.28 87 TYR A N 1
ATOM 669 C CA . TYR A 1 87 ? 80.228 22.429 48.868 1.00 17.40 87 TYR A CA 1
ATOM 670 C C . TYR A 1 87 ? 81.212 21.630 49.721 1.00 19.48 87 TYR A C 1
ATOM 671 O O . TYR A 1 87 ? 81.335 21.854 50.930 1.00 15.64 87 TYR A O 1
ATOM 680 N N . LEU A 1 88 ? 81.921 20.701 49.086 1.00 14.13 88 LEU A N 1
ATOM 681 C CA . LEU A 1 88 ? 82.895 19.883 49.806 1.00 15.73 88 LEU A CA 1
ATOM 682 C C . LEU A 1 88 ? 84.065 20.714 50.336 1.00 18.49 88 LEU A C 1
ATOM 683 O O . LEU A 1 88 ? 84.581 20.439 51.424 1.00 18.50 88 LEU A O 1
ATOM 688 N N . ARG A 1 89 ? 84.486 21.724 49.576 1.00 14.42 89 ARG A N 1
ATOM 689 C CA . ARG A 1 89 ? 85.542 22.621 50.042 1.00 17.62 89 ARG A CA 1
ATOM 690 C C . ARG A 1 89 ? 85.076 23.319 51.315 1.00 19.00 89 ARG A C 1
ATOM 691 O O . ARG A 1 89 ? 85.841 23.477 52.270 1.00 20.15 89 ARG A O 1
ATOM 699 N N . GLY A 1 90 ? 83.816 23.742 51.317 1.00 19.30 90 GLY A N 1
ATOM 700 C CA . GLY A 1 90 ? 83.255 24.422 52.472 1.00 20.12 90 GLY A CA 1
ATOM 701 C C . GLY A 1 90 ? 83.188 23.524 53.692 1.00 22.70 90 GLY A C 1
ATOM 702 O O . GLY A 1 90 ? 83.300 24.002 54.823 1.00 22.07 90 GLY A O 1
ATOM 703 N N . LEU A 1 91 ? 83.011 22.223 53.475 1.00 19.04 91 LEU A N 1
ATOM 704 C CA . LEU A 1 91 ? 82.898 21.282 54.584 1.00 17.92 91 LEU A CA 1
ATOM 705 C C . LEU A 1 91 ? 84.257 20.944 55.171 1.00 20.78 91 LEU A C 1
ATOM 706 O O . LEU A 1 91 ? 84.347 20.442 56.293 1.00 22.08 91 LEU A O 1
ATOM 711 N N . GLY A 1 92 ? 8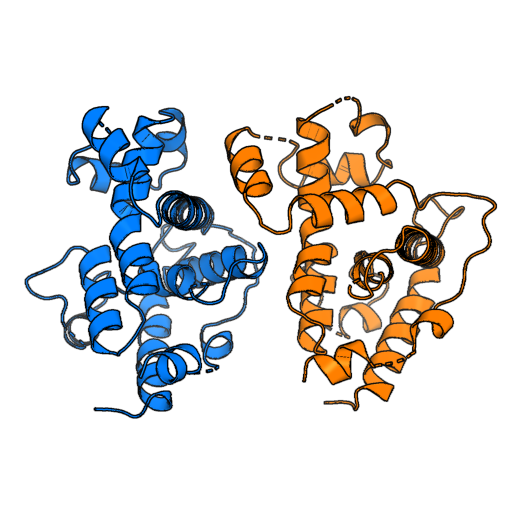5.309 21.198 54.400 1.00 18.79 92 GLY A N 1
ATOM 712 C CA . GLY A 1 92 ? 86.663 20.912 54.836 1.00 20.23 92 GLY A CA 1
ATOM 713 C C . GLY A 1 92 ? 87.333 19.759 54.107 1.00 24.55 92 GLY A C 1
ATOM 714 O O . GLY A 1 92 ? 88.338 19.226 54.578 1.00 18.53 92 GLY A O 1
ATOM 715 N N . PHE A 1 93 ? 86.793 19.358 52.960 1.00 16.87 93 PHE A N 1
ATOM 716 C CA . PHE A 1 93 ? 87.496 18.375 52.130 1.00 17.21 93 PHE A CA 1
ATOM 717 C C . PHE A 1 93 ? 88.743 18.997 51.513 1.00 16.14 93 PHE A C 1
ATOM 718 O O . PHE A 1 93 ? 88.854 20.223 51.402 1.00 19.73 93 PHE A O 1
ATOM 726 N N . SER A 1 94 ? 89.686 18.156 51.101 1.00 17.65 94 SER A N 1
ATOM 727 C CA . SER A 1 94 ? 90.944 18.649 50.550 1.00 17.49 94 SER A CA 1
ATOM 728 C C . SER A 1 94 ? 90.733 19.299 49.193 1.00 18.65 94 SER A C 1
ATOM 729 O O . SER A 1 94 ? 89.784 18.967 48.471 1.00 16.52 94 SER A O 1
ATOM 732 N N . GLU A 1 95 ? 91.625 20.216 48.837 1.00 16.85 95 GLU A N 1
ATOM 733 C CA . GLU A 1 95 ? 91.569 20.859 47.531 1.00 18.65 95 GLU A CA 1
ATOM 734 C C . GLU A 1 95 ? 91.717 19.804 46.437 1.00 15.45 95 GLU A C 1
ATOM 735 O O . GLU A 1 95 ? 91.124 19.921 45.364 1.00 17.07 95 GLU A O 1
ATOM 741 N N . ARG A 1 96 ? 92.492 18.761 46.718 1.00 18.14 96 ARG A N 1
ATOM 742 C CA . ARG A 1 96 ? 92.680 17.696 45.739 1.00 14.99 96 ARG A CA 1
ATOM 743 C C . ARG A 1 96 ? 91.348 17.026 45.390 1.00 18.69 96 ARG A C 1
ATOM 744 O O . ARG A 1 96 ? 91.020 16.870 44.208 1.00 16.76 96 ARG A O 1
ATOM 752 N N . VAL A 1 97 ? 90.566 16.659 46.405 1.00 13.75 97 VAL A N 1
ATOM 753 C CA . VAL A 1 97 ? 89.263 16.040 46.155 1.00 17.72 97 VAL A CA 1
ATOM 754 C C . VAL A 1 97 ? 88.336 16.977 45.383 1.00 15.60 97 VAL A C 1
ATOM 755 O O . VAL A 1 97 ? 87.690 16.566 44.416 1.00 14.08 97 VAL A O 1
ATOM 759 N N . ALA A 1 98 ? 88.286 18.244 45.783 1.00 14.45 98 ALA A N 1
ATOM 760 C CA . ALA A 1 98 ? 87.425 19.212 45.105 1.00 15.46 98 ALA A CA 1
ATOM 761 C C . ALA A 1 98 ? 87.832 19.386 43.652 1.00 13.30 98 ALA A C 1
ATOM 762 O O . ALA A 1 98 ? 86.985 19.501 42.771 1.00 14.76 98 ALA A O 1
ATOM 764 N N . CYS A 1 99 ? 89.133 19.415 43.396 1.00 11.71 99 CYS A N 1
ATOM 765 C CA . CYS A 1 99 ? 89.597 19.591 42.019 1.00 15.74 99 CYS A CA 1
ATOM 766 C C . CYS A 1 99 ? 89.335 18.388 41.110 1.00 13.75 99 CYS A C 1
ATOM 767 O O . CYS A 1 99 ? 89.104 18.559 39.908 1.00 13.75 99 CYS A O 1
ATOM 770 N N . LEU A 1 100 ? 89.374 17.183 41.672 1.00 13.15 100 LEU A N 1
ATOM 771 C CA . LEU A 1 100 ? 89.079 15.976 40.905 1.00 14.08 100 LEU A CA 1
ATOM 772 C C . LEU A 1 100 ? 87.615 15.994 40.502 1.00 13.62 100 LEU A C 1
ATOM 773 O O . LEU A 1 100 ? 87.249 15.598 39.395 1.00 14.83 100 LEU A O 1
ATOM 778 N N . ILE A 1 101 ? 86.776 16.470 41.411 1.00 12.64 101 ILE A N 1
ATOM 779 C CA . ILE A 1 101 ? 85.348 16.570 41.132 1.00 9.45 101 ILE A CA 1
ATOM 780 C C . ILE A 1 101 ? 85.082 17.687 40.145 1.00 12.97 101 ILE A C 1
ATOM 781 O O . ILE A 1 101 ? 84.362 17.506 39.156 1.00 14.35 101 ILE A O 1
ATOM 786 N N . GLU A 1 102 ? 85.659 18.852 40.395 1.00 14.77 102 GLU A N 1
ATOM 787 C CA . GLU A 1 102 ? 85.385 19.993 39.531 1.00 13.62 102 GLU A CA 1
ATOM 788 C C . GLU A 1 102 ? 85.914 19.754 38.121 1.00 15.69 102 GLU A C 1
ATOM 789 O O . GLU A 1 102 ? 85.388 20.304 37.149 1.00 20.36 102 GLU A O 1
ATOM 795 N N . GLY A 1 103 ? 86.942 18.917 38.003 1.00 14.07 103 GLY A N 1
ATOM 796 C CA . GLY A 1 103 ? 87.566 18.676 36.718 1.00 14.44 103 GLY A CA 1
ATOM 797 C C . GLY A 1 103 ? 86.908 17.628 35.842 1.00 14.74 103 GLY A C 1
ATOM 798 O O . GLY A 1 103 ? 87.359 17.422 34.716 1.00 14.72 103 GLY A O 1
ATOM 799 N N . HIS A 1 104 ? 85.855 16.960 36.319 1.00 12.43 104 HIS A N 1
ATOM 800 C CA . HIS A 1 104 ? 85.367 15.791 35.562 1.00 13.19 104 HIS A CA 1
ATOM 801 C C . HIS A 1 104 ? 84.605 16.151 34.295 1.00 13.09 104 HIS A C 1
ATOM 802 O O . HIS A 1 104 ? 84.474 15.320 33.393 1.00 12.65 104 HIS A O 1
ATOM 809 N N . VAL A 1 105 ? 84.145 17.394 34.192 1.00 12.54 105 VAL A N 1
ATOM 810 C CA . VAL A 1 105 ? 83.585 17.851 32.926 1.00 11.94 105 VAL A CA 1
ATOM 811 C C . VAL A 1 105 ? 84.697 18.122 31.926 1.00 13.80 105 VAL A C 1
ATOM 812 O O . VAL A 1 105 ? 84.632 17.692 30.769 1.00 13.45 105 VAL A O 1
ATOM 816 N N . ALA A 1 106 ? 85.729 18.827 32.369 1.00 12.27 106 ALA A N 1
ATOM 817 C CA . ALA A 1 106 ? 86.884 19.068 31.515 1.00 15.32 106 ALA A CA 1
ATOM 818 C C . ALA A 1 106 ? 87.482 17.746 31.036 1.00 12.70 106 ALA A C 1
ATOM 819 O O . ALA A 1 106 ? 87.908 17.637 29.882 1.00 13.29 106 ALA A O 1
ATOM 821 N N . ALA A 1 107 ? 87.504 16.741 31.912 1.00 12.48 107 ALA A N 1
ATOM 822 C CA . ALA A 1 107 ? 88.068 15.437 31.554 1.00 12.62 107 ALA A CA 1
ATOM 823 C C . ALA A 1 107 ? 87.311 14.816 30.384 1.00 12.38 107 ALA A C 1
ATOM 824 O O . ALA A 1 107 ? 87.908 14.226 29.486 1.00 12.87 107 ALA A O 1
ATOM 826 N N . LYS A 1 108 ? 85.987 14.934 30.395 1.00 9.39 108 LYS A N 1
ATOM 827 C CA . LYS A 1 108 ? 85.208 14.441 29.273 1.00 10.13 108 LYS A CA 1
ATOM 828 C C . LYS A 1 108 ? 85.568 15.214 28.000 1.00 13.00 108 LYS A C 1
ATOM 829 O O . LYS A 1 108 ? 85.724 14.629 26.923 1.00 12.26 108 LYS A O 1
ATOM 835 N N . ARG A 1 109 ? 85.711 16.529 28.108 1.00 10.75 109 ARG A N 1
ATOM 836 C CA . ARG A 1 109 ? 86.038 17.312 26.916 1.00 12.64 109 ARG A CA 1
ATOM 837 C C . ARG A 1 109 ? 87.397 16.915 26.349 1.00 14.32 109 ARG A C 1
ATOM 838 O O . ARG A 1 109 ? 87.611 16.960 25.135 1.00 14.37 109 ARG A O 1
ATOM 846 N N . TYR A 1 110 ? 88.311 16.539 27.232 1.00 11.95 110 TYR A N 1
ATOM 847 C CA . TYR A 1 110 ? 89.644 16.135 26.806 1.00 16.16 110 TYR A CA 1
ATOM 848 C C . TYR A 1 110 ? 89.572 14.784 26.097 1.00 15.26 110 TYR A C 1
ATOM 849 O O . TYR A 1 110 ? 90.121 14.605 25.011 1.00 15.96 110 TYR A O 1
ATOM 858 N N . LEU A 1 111 ? 88.874 13.841 26.714 1.00 13.24 111 LEU A N 1
ATOM 859 C CA . LEU A 1 111 ? 88.776 12.487 26.180 1.00 12.84 111 LEU A CA 1
ATOM 860 C C . LEU A 1 111 ? 88.110 12.482 24.813 1.00 16.54 111 LEU A C 1
ATOM 861 O O . LEU A 1 111 ? 88.557 11.775 23.902 1.00 17.48 111 LEU A O 1
ATOM 866 N N . VAL A 1 112 ? 87.044 13.263 24.658 1.00 12.56 112 VAL A N 1
ATOM 867 C CA . VAL A 1 112 ? 86.364 13.284 23.370 1.00 14.76 112 VAL A CA 1
ATOM 868 C C . VAL A 1 112 ? 87.291 13.816 22.293 1.00 18.76 112 VAL A C 1
ATOM 869 O O . VAL A 1 112 ? 87.271 13.333 21.157 1.00 18.45 112 VAL A O 1
ATOM 873 N N . SER A 1 113 ? 88.096 14.813 22.653 1.00 14.12 113 SER A N 1
ATOM 874 C CA . SER A 1 113 ? 89.023 15.436 21.709 1.00 18.37 113 SER A CA 1
ATOM 875 C C . SER A 1 113 ? 90.205 14.526 21.386 1.00 26.60 113 SER A C 1
ATOM 876 O O . SER A 1 113 ? 90.773 14.592 20.296 1.00 24.09 113 SER A O 1
ATOM 879 N N . SER A 1 114 ? 90.573 13.673 22.336 1.00 21.20 114 SER A N 1
ATOM 880 C CA . SER A 1 114 ? 91.737 12.806 22.160 1.00 23.24 114 SER A CA 1
ATOM 881 C C . SER A 1 114 ? 91.378 11.612 21.298 1.00 24.84 114 SER A C 1
ATOM 882 O O . SER A 1 114 ? 92.205 11.122 20.527 1.00 34.99 114 SER A O 1
ATOM 885 N N . LYS A 1 115 ? 90.141 11.148 21.439 1.00 24.81 115 LYS A N 1
ATOM 886 C CA . LYS A 1 115 ? 89.658 9.965 20.731 1.00 33.14 115 LYS A CA 1
ATOM 887 C C . LYS A 1 115 ? 88.166 10.102 20.430 1.00 31.01 115 LYS A C 1
ATOM 888 O O . LYS A 1 115 ? 87.327 9.853 21.294 1.00 32.79 115 LYS A O 1
ATOM 894 N N . ALA A 1 116 ? 87.841 10.508 19.205 1.00 37.30 116 ALA A N 1
ATOM 895 C CA . ALA A 1 116 ? 86.455 10.772 18.830 0.47 29.24 116 ALA A CA 1
ATOM 896 C C . ALA A 1 116 ? 85.534 9.617 19.212 0.71 29.95 116 ALA A C 1
ATOM 897 O O . ALA A 1 116 ? 84.349 9.820 19.489 1.00 34.10 116 ALA A O 1
ATOM 899 N N . SER A 1 117 ? 86.083 8.409 19.238 1.00 33.15 117 SER A N 1
ATOM 900 C CA . SER A 1 117 ? 85.299 7.234 19.599 1.00 36.89 117 SER A CA 1
ATOM 901 C C . SER A 1 117 ? 84.749 7.333 21.025 1.00 28.16 117 SER A C 1
ATOM 902 O O . SER A 1 117 ? 83.754 6.670 21.357 1.00 28.60 117 SER A O 1
ATOM 905 N N . TYR A 1 118 ? 85.383 8.150 21.867 1.00 23.12 118 TYR A N 1
ATOM 906 C CA . TYR A 1 118 ? 84.904 8.298 23.250 1.00 21.15 118 TYR A CA 1
ATOM 907 C C . TYR A 1 118 ? 83.489 8.849 23.266 1.00 21.48 118 TYR A C 1
ATOM 908 O O . TYR A 1 118 ? 82.701 8.550 24.163 1.00 17.12 118 TYR A O 1
ATOM 917 N N . LEU A 1 119 ? 83.159 9.664 22.273 1.00 21.27 119 LEU A N 1
ATOM 918 C CA . LEU A 1 119 ? 81.807 10.191 22.177 1.00 16.90 119 LEU A CA 1
ATOM 919 C C . LEU A 1 119 ? 80.778 9.054 22.297 1.00 19.41 119 LEU A C 1
ATOM 920 O O . LEU A 1 119 ? 79.739 9.203 22.938 1.00 18.24 119 LEU A O 1
ATOM 925 N N . LYS A 1 120 ? 81.083 7.902 21.706 1.00 21.25 120 LYS A N 1
ATOM 926 C CA . LYS A 1 120 ? 80.154 6.773 21.712 1.00 24.59 120 LYS A CA 1
ATOM 927 C C . LYS A 1 120 ? 79.898 6.193 23.104 1.00 21.20 120 LYS A C 1
ATOM 928 O O . LYS A 1 120 ? 78.878 5.538 23.332 1.00 25.89 120 LYS A O 1
ATOM 934 N N . ASN A 1 121 ? 80.816 6.445 24.034 1.00 21.15 121 ASN A N 1
ATOM 935 C CA . ASN A 1 121 ? 80.670 5.968 25.405 1.00 19.17 121 ASN A CA 1
ATOM 936 C C . ASN A 1 121 ? 79.773 6.868 26.244 1.00 18.77 121 ASN A C 1
ATOM 937 O O . ASN A 1 121 ? 79.380 6.509 27.354 1.00 19.05 121 ASN A O 1
ATOM 942 N N . LEU A 1 122 ? 79.458 8.047 25.716 1.00 17.86 122 LEU A N 1
ATOM 943 C CA . LEU A 1 122 ? 78.705 9.029 26.486 1.00 16.16 122 LEU A CA 1
ATOM 944 C C . LEU A 1 122 ? 77.209 8.750 26.537 1.00 16.84 122 LEU A C 1
ATOM 945 O O . LEU A 1 122 ? 76.599 8.368 25.532 1.00 19.42 122 LEU A O 1
ATOM 950 N N . SER A 1 123 ? 76.620 8.958 27.715 1.00 14.25 123 SER A N 1
ATOM 951 C CA . SER A 1 123 ? 75.169 8.936 27.866 1.00 17.79 123 SER A CA 1
ATOM 952 C C . SER A 1 123 ? 74.537 10.063 27.066 1.00 16.95 123 SER A C 1
ATOM 953 O O . SER A 1 123 ? 75.214 11.021 26.687 1.00 16.36 123 SER A O 1
ATOM 956 N N . ASP A 1 124 ? 73.232 9.958 26.832 1.00 16.29 124 ASP A N 1
ATOM 957 C CA A ASP A 1 124 ? 72.485 11.015 26.160 0.60 19.09 124 ASP A CA 1
ATOM 958 C CA B ASP A 1 124 ? 72.481 11.018 26.165 0.40 19.06 124 ASP A CA 1
ATOM 959 C C . ASP A 1 124 ? 72.778 12.360 26.820 1.00 14.27 124 ASP A C 1
ATOM 960 O O . ASP A 1 124 ? 73.093 13.344 26.140 1.00 14.98 124 ASP A O 1
ATOM 969 N N . ALA A 1 125 ? 72.690 12.405 28.149 1.00 13.43 125 ALA A N 1
ATOM 970 C CA . ALA A 1 125 ? 72.933 13.664 28.850 1.00 14.59 125 ALA A CA 1
ATOM 971 C C . ALA A 1 125 ? 74.363 14.165 28.686 1.00 13.75 125 ALA A C 1
ATOM 972 O O . ALA A 1 125 ? 74.577 15.347 28.456 1.00 12.65 125 ALA A O 1
ATOM 974 N N . SER A 1 126 ? 75.346 13.282 28.812 1.00 12.01 126 SER A N 1
ATOM 975 C CA . SER A 1 126 ? 76.742 13.709 28.692 1.00 10.62 126 SER A CA 1
ATOM 976 C C . SER A 1 126 ? 77.061 14.197 27.285 1.00 11.42 126 SER A C 1
ATOM 977 O O . SER A 1 126 ? 77.855 15.116 27.092 1.00 12.11 126 SER A O 1
ATOM 980 N N . ARG A 1 127 ? 76.425 13.582 26.297 1.00 11.12 127 ARG A N 1
ATOM 981 C CA . ARG A 1 127 ? 76.605 13.976 24.914 1.00 10.84 127 ARG A CA 1
ATOM 982 C C . ARG A 1 127 ? 76.021 15.369 24.658 1.00 10.49 127 ARG A C 1
ATOM 983 O O . ARG A 1 127 ? 76.597 16.183 23.935 1.00 14.18 127 ARG A O 1
ATOM 991 N N . LYS A 1 128 ? 74.874 15.655 25.260 1.00 9.20 128 LYS A N 1
ATOM 992 C CA . LYS A 1 128 ? 74.238 16.942 25.016 1.00 9.58 128 LYS A CA 1
ATOM 993 C C . LYS A 1 128 ? 74.821 18.050 25.880 1.00 12.12 128 LYS A C 1
ATOM 994 O O . LYS A 1 128 ? 74.988 19.182 25.413 1.00 10.65 128 LYS A O 1
ATOM 1000 N N . THR A 1 129 ? 75.166 17.751 27.125 1.00 9.58 129 THR A N 1
ATOM 1001 C CA . THR A 1 129 ? 75.800 18.813 27.918 1.00 9.72 129 THR A CA 1
ATOM 1002 C C . THR A 1 129 ? 77.090 19.306 27.265 1.00 11.37 129 THR A C 1
ATOM 1003 O O . THR A 1 129 ? 77.457 20.483 27.392 1.00 10.73 129 THR A O 1
ATOM 1007 N N . LEU A 1 130 ? 77.779 18.407 26.560 1.00 10.65 130 LEU A N 1
ATOM 1008 C CA . LEU A 1 130 ? 79.020 18.749 25.862 1.00 11.61 130 LEU A CA 1
ATOM 1009 C C . LEU A 1 130 ? 78.833 19.936 24.898 1.00 11.50 130 LEU A C 1
ATOM 1010 O O . LEU A 1 130 ? 79.740 20.748 24.700 1.00 11.38 130 LEU A O 1
ATOM 1015 N N . GLU A 1 131 ? 77.636 20.053 24.327 1.00 11.14 131 GLU A N 1
ATOM 1016 C CA . GLU A 1 131 ? 77.326 21.163 23.428 1.00 10.75 131 GLU A CA 1
ATOM 1017 C C . GLU A 1 131 ? 77.417 22.508 24.125 1.00 11.48 131 GLU A C 1
ATOM 1018 O O . GLU A 1 131 ? 77.615 23.528 23.476 1.00 10.96 131 GLU A O 1
ATOM 1024 N N . TYR A 1 132 ? 77.268 22.503 25.447 1.00 8.90 132 TYR A N 1
ATOM 1025 C CA . TYR A 1 132 ? 77.165 23.753 26.217 1.00 9.66 132 TYR A CA 1
ATOM 1026 C C . TYR A 1 132 ? 78.350 23.965 27.125 1.00 13.66 132 TYR A C 1
ATOM 1027 O O . TYR A 1 132 ? 78.356 24.886 27.943 1.00 14.84 132 TYR A O 1
ATOM 1036 N N . GLN A 1 133 ? 79.354 23.114 26.960 1.00 13.02 133 GLN A N 1
ATOM 1037 C CA . GLN A 1 133 ? 80.547 23.151 27.788 1.00 14.56 133 GLN A CA 1
ATOM 1038 C C . GLN A 1 133 ? 81.760 23.534 26.959 1.00 17.41 133 GLN A C 1
ATOM 1039 O O . GLN A 1 133 ? 82.896 23.444 27.422 1.00 18.90 133 GLN A O 1
ATOM 1045 N N . GLY A 1 134 ? 81.511 23.952 25.724 1.00 16.38 134 GLY A N 1
ATOM 1046 C CA . GLY A 1 134 ? 82.581 24.419 24.860 1.00 18.47 134 GLY A CA 1
ATOM 1047 C C . GLY A 1 134 ? 82.998 23.382 23.838 1.00 20.95 134 GLY A C 1
ATOM 1048 O O . GLY A 1 134 ? 83.971 23.577 23.106 1.00 19.83 134 GLY A O 1
ATOM 1049 N N . GLY A 1 135 ? 82.264 22.274 23.785 1.00 16.50 135 GLY A N 1
ATOM 1050 C CA . GLY A 1 135 ? 82.573 21.202 22.851 1.00 13.36 135 GLY A CA 1
ATOM 1051 C C . GLY A 1 135 ? 83.859 20.470 23.209 1.00 15.52 135 GLY A C 1
ATOM 1052 O O . GLY A 1 135 ? 84.396 20.620 24.307 1.00 17.19 135 GLY A O 1
ATOM 1053 N N . PRO A 1 136 ? 84.367 19.658 22.282 1.00 17.84 136 PRO A N 1
ATOM 1054 C CA . PRO A 1 136 ? 85.651 19.023 22.580 1.00 17.23 136 PRO A CA 1
ATOM 1055 C C . PRO A 1 136 ? 86.743 20.076 22.717 1.00 20.38 136 PRO A C 1
ATOM 1056 O O . PRO A 1 136 ? 86.634 21.165 22.144 1.00 19.92 136 PRO A O 1
ATOM 1068 N N . ASP A 1 138 ? 90.186 22.018 22.054 1.00 23.47 138 ASP A N 1
ATOM 1069 C CA . ASP A 1 138 ? 91.118 22.171 20.938 1.00 27.48 138 ASP A CA 1
ATOM 1070 C C . ASP A 1 138 ? 92.537 21.886 21.431 1.00 29.25 138 ASP A C 1
ATOM 1071 O O . ASP A 1 138 ? 92.748 21.635 22.616 1.00 25.53 138 ASP A O 1
ATOM 1076 N N . GLU A 1 139 ? 93.508 21.929 20.527 1.00 27.91 139 GLU A N 1
ATOM 1077 C CA . GLU A 1 139 ? 94.879 21.554 20.879 1.00 33.67 139 GLU A CA 1
ATOM 1078 C C . GLU A 1 139 ? 95.421 22.342 22.073 1.00 29.20 139 GLU A C 1
ATOM 1079 O O . GLU A 1 139 ? 95.996 21.768 23.004 1.00 29.98 139 GLU A O 1
ATOM 1085 N N . GLY A 1 140 ? 95.241 23.658 22.049 1.00 29.76 140 GLY A N 1
ATOM 1086 C CA . GLY A 1 140 ? 95.741 24.502 23.118 1.00 29.96 140 GLY A CA 1
ATOM 1087 C C . GLY A 1 140 ? 95.121 24.177 24.460 1.00 32.39 140 GLY A C 1
ATOM 1088 O O . GLY A 1 140 ? 95.785 24.230 25.499 1.00 31.59 140 GLY A O 1
ATOM 1089 N N . GLU A 1 141 ? 93.833 23.850 24.444 1.00 25.98 141 GLU A N 1
ATOM 1090 C CA . GLU A 1 141 ? 93.141 23.500 25.672 1.00 27.79 141 GLU A CA 1
ATOM 1091 C C . GLU A 1 141 ? 93.662 22.1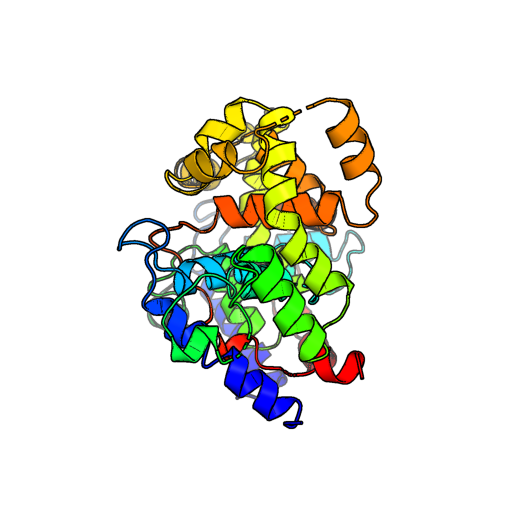82 26.208 1.00 18.93 141 GLU A C 1
ATOM 1092 O O . GLU A 1 141 ? 93.791 22.011 27.417 1.00 23.04 141 GLU A O 1
ATOM 1098 N N . ARG A 1 142 ? 93.949 21.249 25.305 1.00 21.74 142 ARG A N 1
ATOM 1099 C CA . ARG A 1 142 ? 94.468 19.952 25.713 1.00 24.17 142 ARG A CA 1
ATOM 1100 C C . ARG A 1 142 ? 95.831 20.119 26.371 1.00 28.26 142 ARG A C 1
ATOM 1101 O O . ARG A 1 142 ? 96.138 19.443 27.353 1.00 22.91 142 ARG A O 1
ATOM 1109 N N . ARG A 1 143 ? 96.644 21.029 25.837 1.00 29.45 143 ARG A N 1
ATOM 1110 C CA . ARG A 1 143 ? 97.969 21.290 26.400 1.00 27.40 143 ARG A CA 1
ATOM 1111 C C . ARG A 1 143 ? 97.875 21.790 27.830 1.00 26.91 143 ARG A C 1
ATOM 1112 O O . ARG A 1 143 ? 98.575 21.296 28.713 1.00 31.73 143 ARG A O 1
ATOM 1120 N N . LEU A 1 144 ? 97.018 22.781 28.056 1.00 24.85 144 LEU A N 1
ATOM 1121 C CA . LEU A 1 144 ? 96.818 23.311 29.399 1.00 30.52 144 LEU A CA 1
ATOM 1122 C C . LEU A 1 144 ? 96.325 22.221 30.343 1.00 32.29 144 LEU A C 1
ATOM 1123 O O . LEU A 1 144 ? 96.831 22.076 31.448 1.00 32.09 144 LEU A O 1
ATOM 1128 N N . PHE A 1 145 ? 95.335 21.452 29.903 1.00 25.42 145 PHE A N 1
ATOM 1129 C CA . PHE A 1 145 ? 94.780 20.411 30.754 1.00 25.37 145 PHE A CA 1
ATOM 1130 C C . PHE A 1 145 ? 95.866 19.397 31.092 1.00 21.27 145 PHE A C 1
ATOM 1131 O O . PHE A 1 145 ? 95.982 18.967 32.236 1.00 19.86 145 PHE A O 1
ATOM 1139 N N . GLU A 1 146 ? 96.676 19.035 30.098 1.00 23.37 146 GLU A N 1
ATOM 1140 C CA . GLU A 1 146 ? 97.777 18.095 30.307 1.00 23.62 146 GLU A CA 1
ATOM 1141 C C . GLU A 1 146 ? 98.793 18.584 31.339 1.00 28.88 146 GLU A C 1
ATOM 1142 O O . GLU A 1 146 ? 99.516 17.777 31.925 1.00 30.93 146 GLU A O 1
ATOM 1148 N N . GLU A 1 147 ? 98.842 19.895 31.566 1.00 27.48 147 GLU A N 1
ATOM 1149 C CA . GLU A 1 147 ? 99.776 20.468 32.538 1.00 32.13 147 GLU A CA 1
ATOM 1150 C C . GLU A 1 147 ? 99.296 20.287 33.972 1.00 37.94 147 GLU A C 1
ATOM 1151 O O . GLU A 1 147 ? 100.109 20.185 34.895 1.00 39.32 147 GLU A O 1
ATOM 1157 N N . ARG A 1 148 ? 97.977 20.238 34.157 1.00 31.05 148 ARG A N 1
ATOM 1158 C CA . ARG A 1 148 ? 97.404 20.072 35.490 1.00 27.69 148 ARG A CA 1
ATOM 1159 C C . ARG A 1 148 ? 98.120 18.973 36.252 1.00 25.23 148 ARG A C 1
ATOM 1160 O O . ARG A 1 148 ? 98.444 17.913 35.698 1.00 27.16 148 ARG A O 1
ATOM 1168 N N . GLU A 1 149 ? 98.351 19.219 37.533 1.00 24.57 149 GLU A N 1
ATOM 1169 C CA . GLU A 1 149 ? 98.990 18.238 38.387 1.00 29.69 149 GLU A CA 1
ATOM 1170 C C . GLU A 1 149 ? 98.097 17.018 38.577 1.00 32.03 149 GLU A C 1
ATOM 1171 O O . GLU A 1 149 ? 98.588 15.929 38.870 1.00 36.39 149 GLU A O 1
ATOM 1177 N N . ASP A 1 150 ? 96.786 17.188 38.396 1.00 23.75 150 ASP A N 1
ATOM 1178 C CA . ASP A 1 150 ? 95.866 16.064 38.557 1.00 23.80 150 ASP A CA 1
ATOM 1179 C C . ASP A 1 150 ? 95.325 15.534 37.224 1.00 21.57 150 ASP A C 1
ATOM 1180 O O . ASP A 1 150 ? 94.247 14.944 37.177 1.00 18.68 150 ASP A O 1
ATOM 1185 N N . PHE A 1 151 ? 96.088 15.736 36.156 1.00 17.58 151 PHE A N 1
ATOM 1186 C CA . PHE A 1 151 ? 95.648 15.414 34.804 1.00 19.90 151 PHE A CA 1
ATOM 1187 C C . PHE A 1 151 ? 95.194 13.966 34.667 1.00 15.17 151 PHE A C 1
ATOM 1188 O O . PHE A 1 151 ? 94.030 13.698 34.351 1.00 16.22 151 PHE A O 1
ATOM 1196 N N . LYS A 1 152 ? 96.097 13.023 34.906 1.00 14.55 152 LYS A N 1
ATOM 1197 C CA . LYS A 1 152 ? 95.744 11.615 34.738 1.00 13.99 152 LYS A CA 1
ATOM 1198 C C . LYS A 1 152 ? 94.673 11.164 35.722 1.00 15.16 152 LYS A C 1
ATOM 1199 O O . LYS A 1 152 ? 93.789 10.383 35.368 1.00 15.25 152 LYS A O 1
ATOM 1205 N N . ASP A 1 153 ? 94.747 11.654 36.954 1.00 13.97 153 ASP A N 1
ATOM 1206 C CA . ASP A 1 153 ? 93.729 11.324 37.938 1.00 15.08 153 ASP A CA 1
ATOM 1207 C C . ASP A 1 153 ? 92.338 11.773 37.470 1.00 14.42 153 ASP A C 1
ATOM 1208 O O . ASP A 1 153 ? 91.357 11.054 37.652 1.00 13.14 153 ASP A O 1
ATOM 1213 N N . CYS A 1 154 ? 92.252 12.961 36.878 1.00 15.56 154 CYS A N 1
ATOM 1214 C CA . CYS A 1 154 ? 90.973 13.436 36.344 1.00 12.45 154 CYS A CA 1
ATOM 1215 C C . CYS A 1 154 ? 90.449 12.517 35.251 1.00 14.74 154 CYS A C 1
ATOM 1216 O O . CYS A 1 154 ? 89.247 12.242 35.186 1.00 14.40 154 CYS A O 1
ATOM 1219 N N . LEU A 1 155 ? 91.345 12.052 34.385 1.00 12.03 155 LEU A N 1
ATOM 1220 C CA . LEU A 1 155 ? 90.935 11.124 33.328 1.00 12.10 155 LEU A CA 1
ATOM 1221 C C . LEU A 1 155 ? 90.431 9.808 33.905 1.00 12.81 155 LEU A C 1
ATOM 1222 O O . LEU A 1 155 ? 89.453 9.257 33.416 1.00 12.20 155 LEU A O 1
ATOM 1227 N N . LYS A 1 156 ? 91.078 9.314 34.957 1.00 13.58 156 LYS A N 1
ATOM 1228 C CA . LYS A 1 156 ? 90.620 8.084 35.603 1.00 11.81 156 LYS A CA 1
ATOM 1229 C C . LYS A 1 156 ? 89.221 8.241 36.192 1.00 9.96 156 LYS A C 1
ATOM 1230 O O . LYS A 1 156 ? 88.360 7.374 36.010 1.00 12.08 156 LYS A O 1
ATOM 1236 N N . ILE A 1 157 ? 89.004 9.338 36.906 1.00 12.31 157 ILE A N 1
ATOM 1237 C CA . ILE A 1 157 ? 87.681 9.650 37.451 1.00 12.34 157 ILE A CA 1
ATOM 1238 C C . ILE A 1 157 ? 86.624 9.621 36.352 1.00 10.94 157 ILE A C 1
ATOM 1239 O O . ILE A 1 157 ? 85.530 9.083 36.547 1.00 12.49 157 ILE A O 1
ATOM 1244 N N . ARG A 1 158 ? 86.931 10.188 35.193 1.00 11.13 158 ARG A N 1
ATOM 1245 C CA . ARG A 1 158 ? 85.916 10.246 34.138 1.00 9.90 158 ARG A CA 1
ATOM 1246 C C . ARG A 1 158 ? 85.749 8.897 33.430 1.00 11.65 158 ARG A C 1
ATOM 1247 O O . ARG A 1 158 ? 84.642 8.527 33.039 1.00 11.82 158 ARG A O 1
ATOM 1255 N N . ALA A 1 159 ? 86.833 8.151 33.269 1.00 11.31 159 ALA A N 1
ATOM 1256 C CA . ALA A 1 159 ? 86.696 6.787 32.746 1.00 12.34 159 ALA A CA 1
ATOM 1257 C C . ALA A 1 159 ? 85.804 5.929 33.647 1.00 12.37 159 ALA A C 1
ATOM 1258 O O . ALA A 1 159 ? 84.966 5.154 33.153 1.00 12.86 159 ALA A O 1
ATOM 1260 N N . TRP A 1 160 ? 85.970 6.050 34.964 1.00 11.84 160 TRP A N 1
ATOM 1261 C CA . TRP A 1 160 ? 85.116 5.304 35.887 1.00 11.82 160 TRP A CA 1
ATOM 1262 C C . TRP A 1 160 ? 83.679 5.800 35.793 1.00 11.38 160 TRP A C 1
ATOM 1263 O O . TRP A 1 160 ? 82.735 5.030 35.813 1.00 13.91 160 TRP A O 1
ATOM 1274 N N . ASP A 1 161 ? 83.539 7.110 35.674 1.00 11.63 161 ASP A N 1
ATOM 1275 C CA . ASP A 1 161 ? 82.240 7.744 35.483 1.00 9.94 161 ASP A CA 1
ATOM 1276 C C . ASP A 1 161 ? 81.449 7.101 34.345 1.00 13.66 161 ASP A C 1
ATOM 1277 O O . ASP A 1 161 ? 80.296 6.683 34.534 1.00 12.96 161 ASP A O 1
ATOM 1282 N N . GLU A 1 162 ? 82.057 6.998 33.165 1.00 12.10 162 GLU A N 1
ATOM 1283 C CA . GLU A 1 162 ? 81.347 6.414 32.022 1.00 14.65 162 GLU A CA 1
ATOM 1284 C C . GLU A 1 162 ? 81.046 4.939 32.241 1.00 15.87 162 GLU A C 1
ATOM 1285 O O . GLU A 1 162 ? 80.093 4.398 31.674 1.00 15.04 162 GLU A O 1
ATOM 1291 N N . LYS A 1 163 ? 81.868 4.293 33.058 1.00 13.59 163 LYS A N 1
ATOM 1292 C CA . LYS A 1 163 ? 81.690 2.874 33.358 1.00 15.23 163 LYS A CA 1
ATOM 1293 C C . LYS A 1 163 ? 80.599 2.623 34.402 1.00 18.46 163 LYS A C 1
ATOM 1294 O O . LYS A 1 163 ? 80.100 1.510 34.513 1.00 16.35 163 LYS A O 1
ATOM 1300 N N . GLY A 1 164 ? 80.212 3.662 35.142 1.00 13.48 164 GLY A N 1
ATOM 1301 C CA . GLY A 1 164 ? 79.276 3.502 36.248 1.00 15.14 164 GLY A CA 1
ATOM 1302 C C . GLY A 1 164 ? 77.820 3.361 35.838 1.00 16.00 164 GLY A C 1
ATOM 1303 O O . GLY A 1 164 ? 76.959 4.140 36.268 1.00 17.41 164 GLY A O 1
ATOM 1304 N N . LYS A 1 165 ? 77.545 2.345 35.025 1.00 16.60 165 LYS A N 1
ATOM 1305 C CA . LYS A 1 165 ? 76.210 2.111 34.482 1.00 16.58 165 LYS A CA 1
ATOM 1306 C C . LYS A 1 165 ? 75.911 0.611 34.459 1.00 23.17 165 LYS A C 1
ATOM 1307 O O . LYS A 1 165 ? 75.071 0.149 33.681 1.00 24.06 165 LYS A O 1
ATOM 1313 N N . GLN A 1 166 ? 76.595 -0.142 35.313 1.00 22.35 166 GLN A N 1
ATOM 1314 C CA . GLN A 1 166 ? 76.461 -1.603 35.322 1.00 22.70 166 GLN A CA 1
ATOM 1315 C C . GLN A 1 166 ? 75.094 -2.020 35.878 1.00 31.11 166 GLN A C 1
ATOM 1316 O O . GLN A 1 166 ? 74.672 -1.546 36.934 1.00 28.35 166 GLN A O 1
ATOM 1322 N N . THR A 1 167 ? 74.403 -2.902 35.160 1.00 33.05 167 THR A N 1
ATOM 1323 C CA . THR A 1 167 ? 73.050 -3.308 35.543 1.00 34.10 167 THR A CA 1
ATOM 1324 C C . THR A 1 167 ? 73.029 -4.284 36.715 1.00 39.78 167 THR A C 1
ATOM 1325 O O . THR A 1 167 ? 72.134 -4.231 37.562 1.00 46.98 167 THR A O 1
ATOM 1329 N N . ASP A 1 168 ? 74.015 -5.172 36.764 1.00 39.30 168 ASP A N 1
ATOM 1330 C CA . ASP A 1 168 ? 74.031 -6.227 37.774 1.00 43.32 168 ASP A CA 1
ATOM 1331 C C . ASP A 1 168 ? 75.299 -6.199 38.629 1.00 44.16 168 ASP A C 1
ATOM 1332 O O . ASP A 1 168 ? 76.069 -7.162 38.637 0.20 35.99 168 ASP A O 1
ATOM 1337 N N . LEU A 1 169 ? 75.511 -5.105 39.357 1.00 36.50 169 LEU A N 1
ATOM 1338 C CA . LEU A 1 169 ? 76.730 -4.960 40.147 1.00 34.48 169 LEU A CA 1
ATOM 1339 C C . LEU A 1 169 ? 76.439 -4.600 41.599 1.00 26.93 169 LEU A C 1
ATOM 1340 O O . LEU 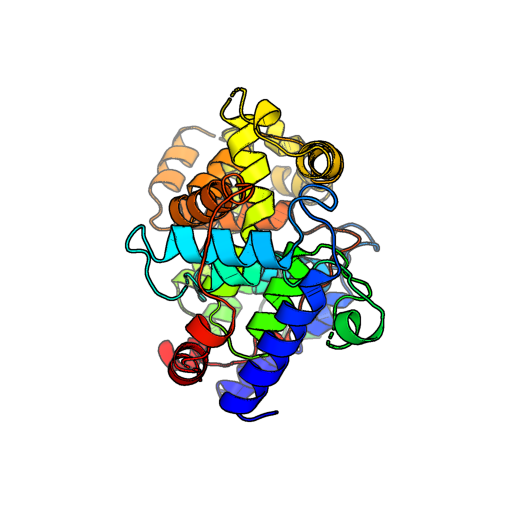A 1 169 ? 75.932 -3.515 41.893 1.00 35.47 169 LEU A O 1
ATOM 1345 N N . LYS A 1 170 ? 76.760 -5.519 42.506 1.00 28.63 170 LYS A N 1
ATOM 1346 C CA . LYS A 1 170 ? 76.586 -5.284 43.933 1.00 27.13 170 LYS A CA 1
ATOM 1347 C C . LYS A 1 170 ? 77.772 -4.526 44.497 1.00 26.22 170 LYS A C 1
ATOM 1348 O O . LYS A 1 170 ? 78.894 -5.036 44.509 1.00 22.28 170 LYS A O 1
ATOM 1354 N N . VAL A 1 171 ? 77.524 -3.314 44.982 1.00 20.36 171 VAL A N 1
ATOM 1355 C CA . VAL A 1 171 ? 78.579 -2.502 45.562 1.00 22.12 171 VAL A CA 1
ATOM 1356 C C . VAL A 1 171 ? 78.095 -1.966 46.897 1.00 19.69 171 VAL A C 1
ATOM 1357 O O . VAL A 1 171 ? 76.887 -1.873 47.123 1.00 21.23 171 VAL A O 1
ATOM 1361 N N . PRO A 1 172 ? 79.035 -1.621 47.785 1.00 18.41 172 PRO A N 1
ATOM 1362 C CA . PRO A 1 172 ? 78.683 -1.111 49.114 1.00 22.96 172 PRO A CA 1
ATOM 1363 C C . PRO A 1 172 ? 77.915 0.208 49.041 1.00 22.87 172 PRO A C 1
ATOM 1364 O O . PRO A 1 172 ? 78.087 0.982 48.089 1.00 18.63 172 PRO A O 1
ATOM 1368 N N . GLY A 1 173 ? 77.073 0.453 50.042 1.00 21.47 173 GLY A N 1
ATOM 1369 C CA . GLY A 1 173 ? 76.324 1.694 50.125 1.00 18.67 173 GLY A CA 1
ATOM 1370 C C . GLY A 1 173 ? 77.127 2.811 50.758 1.00 16.40 173 GLY A C 1
ATOM 1371 O O . GLY A 1 173 ? 78.297 2.642 51.091 1.00 18.80 173 GLY A O 1
ATOM 1372 N N . PRO A 1 174 ? 76.489 3.975 50.942 1.00 17.86 174 PRO A N 1
ATOM 1373 C CA . PRO A 1 174 ? 77.178 5.181 51.404 1.00 17.81 174 PRO A CA 1
ATOM 1374 C C . PRO A 1 174 ? 77.793 5.009 52.791 1.00 20.06 174 PRO A C 1
ATOM 1375 O O . PRO A 1 174 ? 78.869 5.552 53.047 1.00 18.70 174 PRO A O 1
ATOM 1379 N N . GLU A 1 175 ? 77.122 4.275 53.677 1.00 20.54 175 GLU A N 1
ATOM 1380 C CA . GLU A 1 175 ? 77.636 4.086 55.036 1.00 23.38 175 GLU A CA 1
ATOM 1381 C C . GLU A 1 175 ? 78.998 3.406 55.034 1.00 21.57 175 GLU A C 1
ATOM 1382 O O . GLU A 1 175 ? 79.799 3.590 55.948 1.00 25.96 175 GLU A O 1
ATOM 1388 N N . HIS A 1 176 ? 79.252 2.607 54.005 1.00 23.76 176 HIS A N 1
ATOM 1389 C CA . HIS A 1 176 ? 80.539 1.942 53.858 1.00 20.85 176 HIS A CA 1
ATOM 1390 C C . HIS A 1 176 ? 81.690 2.935 53.891 1.00 24.36 176 HIS A C 1
ATOM 1391 O O . HIS A 1 176 ? 82.787 2.614 54.347 1.00 23.13 176 HIS A O 1
ATOM 1398 N N . TYR A 1 177 ? 81.439 4.145 53.393 1.00 19.06 177 TYR A N 1
ATOM 1399 C CA . TYR A 1 177 ? 82.480 5.148 53.241 1.00 16.46 177 TYR A CA 1
ATOM 1400 C C . TYR A 1 177 ? 82.492 6.169 54.367 1.00 17.94 177 TYR A C 1
ATOM 1401 O O . TYR A 1 177 ? 83.219 7.154 54.299 1.00 16.58 177 TYR A O 1
ATOM 1410 N N . ARG A 1 178 ? 81.703 5.929 55.411 1.00 18.43 178 ARG A N 1
ATOM 1411 C CA . ARG A 1 178 ? 81.635 6.882 56.519 1.00 16.92 178 ARG A CA 1
ATOM 1412 C C . ARG A 1 178 ? 83.001 7.119 57.156 1.00 13.78 178 ARG A C 1
ATOM 1413 O O . ARG A 1 178 ? 83.439 8.263 57.299 1.00 16.69 178 ARG A O 1
ATOM 1421 N N . LYS A 1 179 ? 83.676 6.042 57.551 1.00 18.31 179 LYS A N 1
ATOM 1422 C CA . LYS A 1 179 ? 84.972 6.174 58.211 1.00 21.71 179 LYS A CA 1
ATOM 1423 C C . LYS A 1 179 ? 85.983 6.874 57.312 1.00 17.23 179 LYS A C 1
ATOM 1424 O O . LYS A 1 179 ? 86.750 7.729 57.761 1.00 18.50 179 LYS A O 1
ATOM 1446 N N . GLU A 1 182 ? 85.140 10.521 57.419 1.00 17.54 182 GLU A N 1
ATOM 1447 C CA . GLU A 1 182 ? 85.490 11.097 58.717 1.00 19.99 182 GLU A CA 1
ATOM 1448 C C . GLU A 1 182 ? 86.996 11.312 58.818 1.00 17.54 182 GLU A C 1
ATOM 1449 O O . GLU A 1 182 ? 87.458 12.389 59.205 1.00 20.34 182 GLU A O 1
ATOM 1455 N N . GLU A 1 183 ? 87.764 10.294 58.440 1.00 20.61 183 GLU A N 1
ATOM 1456 C CA . GLU A 1 183 ? 89.219 10.382 58.473 1.00 19.38 183 GLU A CA 1
ATOM 1457 C C . GLU A 1 183 ? 89.743 11.480 57.564 1.00 18.82 183 GLU A C 1
ATOM 1458 O O . GLU A 1 183 ? 90.650 12.214 57.933 1.00 20.60 183 GLU A O 1
ATOM 1464 N N . HIS A 1 184 ? 89.175 11.591 56.368 1.00 18.18 184 HIS A N 1
ATOM 1465 C CA . HIS A 1 184 ? 89.575 12.655 55.455 1.00 17.47 184 HIS A CA 1
ATOM 1466 C C . HIS A 1 184 ? 89.368 14.036 56.074 1.00 18.07 184 HIS A C 1
ATOM 1467 O O . HIS A 1 184 ? 90.224 14.917 55.969 1.00 18.64 184 HIS A O 1
ATOM 1474 N N . LEU A 1 185 ? 88.219 14.239 56.708 1.00 16.86 185 LEU A N 1
ATOM 1475 C CA . LEU A 1 185 ? 87.918 15.546 57.283 1.00 18.29 185 LEU A CA 1
ATOM 1476 C C . LEU A 1 185 ? 88.885 15.842 58.423 1.00 18.16 185 LEU A C 1
ATOM 1477 O O . LEU A 1 185 ? 89.404 16.951 58.536 1.00 21.98 185 LEU A O 1
ATOM 1482 N N . SER A 1 186 ? 89.143 14.829 59.236 1.00 20.61 186 SER A N 1
ATOM 1483 C CA . SER A 1 186 ? 90.073 14.964 60.351 1.00 21.95 186 SER A CA 1
ATOM 1484 C C . SER A 1 186 ? 91.475 15.309 59.859 1.00 23.93 186 SER A C 1
ATOM 1485 O O . SER A 1 186 ? 92.106 16.250 60.357 1.00 28.73 186 SER A O 1
ATOM 1488 N N . GLU A 1 187 ? 91.957 14.563 58.867 1.00 23.53 187 GLU A N 1
ATOM 1489 C CA . GLU A 1 187 ? 93.293 14.810 58.317 1.00 25.43 187 GLU A CA 1
ATOM 1490 C C . GLU A 1 187 ? 93.426 16.219 57.757 1.00 24.78 187 GLU A C 1
ATOM 1491 O O . GLU A 1 187 ? 94.523 16.775 57.713 1.00 29.87 187 GLU A O 1
ATOM 1497 N N . ASN A 1 188 ? 92.312 16.798 57.319 1.00 26.13 188 ASN A N 1
ATOM 1498 C CA . ASN A 1 188 ? 92.357 18.089 56.637 1.00 22.61 188 ASN A CA 1
ATOM 1499 C C . ASN A 1 188 ? 92.008 19.306 57.482 1.00 25.13 188 ASN A C 1
ATOM 1500 O O . ASN A 1 188 ? 91.957 20.422 56.969 1.00 28.29 188 ASN A O 1
ATOM 1505 N N . GLN A 1 189 ? 91.775 19.103 58.773 1.00 27.14 189 GLN A N 1
ATOM 1506 C CA . GLN A 1 189 ? 91.548 20.238 59.663 1.00 31.05 189 GLN A CA 1
ATOM 1507 C C . GLN A 1 189 ? 92.788 21.119 59.738 1.00 41.70 189 GLN A C 1
ATOM 1508 O O . GLN A 1 189 ? 93.866 20.656 60.117 1.00 45.22 189 GLN A O 1
ATOM 1514 N N . SER B 1 2 ? 82.712 -9.946 65.775 1.00 37.56 2 SER B N 1
ATOM 1515 C CA . SER B 1 2 ? 83.287 -10.916 64.848 1.00 38.49 2 SER B CA 1
ATOM 1516 C C . SER B 1 2 ? 84.249 -11.860 65.565 1.00 35.24 2 SER B C 1
ATOM 1517 O O . SER B 1 2 ? 84.585 -11.656 66.734 1.00 33.61 2 SER B O 1
ATOM 1520 N N . LEU B 1 3 ? 84.691 -12.893 64.857 1.00 26.58 3 LEU B N 1
ATOM 1521 C CA . LEU B 1 3 ? 85.662 -13.827 65.400 1.00 24.37 3 LEU B CA 1
ATOM 1522 C C . LEU B 1 3 ? 86.997 -13.144 65.658 1.00 26.52 3 LEU B C 1
ATOM 1523 O O . LEU B 1 3 ? 87.297 -12.089 65.086 1.00 23.67 3 LEU B O 1
ATOM 1528 N N . SER B 1 4 ? 87.791 -13.751 66.533 1.00 22.05 4 SER B N 1
ATOM 1529 C CA . SER B 1 4 ? 89.187 -13.367 66.712 1.00 22.59 4 SER B CA 1
ATOM 1530 C C . SER B 1 4 ? 89.935 -13.592 65.410 1.00 21.67 4 SER B C 1
ATOM 1531 O O . SER B 1 4 ? 89.505 -14.384 64.575 1.00 18.76 4 SER B O 1
ATOM 1534 N N . ASN B 1 5 ? 91.073 -12.929 65.242 1.00 23.08 5 ASN B N 1
ATOM 1535 C CA . ASN B 1 5 ? 91.891 -13.159 64.056 1.00 21.93 5 ASN B CA 1
ATOM 1536 C C . ASN B 1 5 ? 92.281 -14.623 63.914 1.00 20.04 5 ASN B C 1
ATOM 1537 O O . ASN B 1 5 ? 92.260 -15.181 62.818 1.00 20.18 5 ASN B O 1
ATOM 1542 N N . SER B 1 6 ? 92.631 -15.258 65.027 1.00 19.13 6 SER B N 1
ATOM 1543 C CA . SER B 1 6 ? 93.022 -16.662 64.995 1.00 19.60 6 SER B CA 1
ATOM 1544 C C . SER B 1 6 ? 91.926 -17.545 64.396 1.00 18.45 6 SER B C 1
ATOM 1545 O O . SER B 1 6 ? 92.195 -18.409 63.558 1.00 20.86 6 SER B O 1
ATOM 1548 N N . SER B 1 7 ? 90.692 -17.335 64.837 1.00 19.71 7 SER B N 1
ATOM 1549 C CA . SER B 1 7 ? 89.590 -18.180 64.385 1.00 18.20 7 SER B CA 1
ATOM 1550 C C . SER B 1 7 ? 89.151 -17.822 62.962 1.00 16.22 7 SER B C 1
ATOM 1551 O O . SER B 1 7 ? 88.761 -18.702 62.198 1.00 19.96 7 SER B O 1
ATOM 1554 N N . LYS B 1 8 ? 89.212 -16.539 62.609 1.00 17.70 8 LYS B N 1
ATOM 1555 C CA . LYS B 1 8 ? 89.003 -16.155 61.214 1.00 15.06 8 LYS B CA 1
ATOM 1556 C C . LYS B 1 8 ? 89.924 -16.969 60.312 1.00 18.13 8 LYS B C 1
ATOM 1557 O O . LYS B 1 8 ? 89.501 -17.459 59.257 1.00 18.38 8 LYS B O 1
ATOM 1563 N N . VAL B 1 9 ? 91.189 -17.112 60.710 1.00 17.36 9 VAL B N 1
ATOM 1564 C CA . VAL B 1 9 ? 92.130 -17.877 59.902 1.00 17.07 9 VAL B CA 1
ATOM 1565 C C . VAL B 1 9 ? 91.756 -19.349 59.887 1.00 19.11 9 VAL B C 1
ATOM 1566 O O . VAL B 1 9 ? 91.886 -20.020 58.868 1.00 15.55 9 VAL B O 1
ATOM 1570 N N . SER B 1 10 ? 91.264 -19.854 61.013 1.00 19.73 10 SER B N 1
ATOM 1571 C CA . SER B 1 10 ? 90.764 -21.226 61.038 1.00 19.45 10 SER B CA 1
ATOM 1572 C C . SER B 1 10 ? 89.598 -21.402 60.055 1.00 17.34 10 SER B C 1
ATOM 1573 O O . SER B 1 10 ? 89.521 -22.405 59.338 1.00 19.31 10 SER B O 1
ATOM 1576 N N . VAL B 1 11 ? 88.696 -20.428 60.016 1.00 17.63 11 VAL B N 1
ATOM 1577 C CA . VAL B 1 11 ? 87.590 -20.466 59.056 1.00 19.46 11 VAL B CA 1
ATOM 1578 C C . VAL B 1 11 ? 88.145 -20.455 57.630 1.00 20.43 11 VAL B C 1
ATOM 1579 O O . VAL B 1 11 ? 87.748 -21.271 56.799 1.00 18.38 11 VAL B O 1
ATOM 1583 N N . LEU B 1 12 ? 89.083 -19.553 57.350 1.00 18.31 12 LEU B N 1
ATOM 1584 C CA . LEU B 1 12 ? 89.690 -19.496 56.010 1.00 19.68 12 LEU B CA 1
ATOM 1585 C C . LEU B 1 12 ? 90.368 -20.795 55.593 1.00 18.99 12 LEU B C 1
ATOM 1586 O O . LEU B 1 12 ? 90.234 -21.234 54.452 1.00 19.60 12 LEU B O 1
ATOM 1591 N N . ILE B 1 13 ? 91.127 -21.397 56.502 1.00 16.79 13 ILE B N 1
ATOM 1592 C CA . ILE B 1 13 ? 91.825 -22.631 56.185 1.00 17.91 13 ILE B CA 1
ATOM 1593 C C . ILE B 1 13 ? 90.816 -23.752 55.935 1.00 19.34 13 ILE B C 1
ATOM 1594 O O . ILE B 1 13 ? 91.011 -24.598 55.059 1.00 20.13 13 ILE B O 1
ATOM 1599 N N . SER B 1 14 ? 89.718 -23.738 56.683 1.00 17.88 14 SER B N 1
ATOM 1600 C CA . SER B 1 14 ? 88.651 -24.702 56.444 1.00 16.57 14 SER B CA 1
ATOM 1601 C C . SER B 1 14 ? 88.042 -24.508 55.054 1.00 21.60 14 SER B C 1
ATOM 1602 O O . SER B 1 14 ? 87.776 -25.483 54.349 1.00 21.13 14 SER B O 1
ATOM 1605 N N . LEU B 1 15 ? 87.829 -23.253 54.657 1.00 17.55 15 LEU B N 1
ATOM 1606 C CA . LEU B 1 15 ? 87.312 -22.970 53.313 1.00 20.87 15 LEU B CA 1
ATOM 1607 C C . LEU B 1 15 ? 88.297 -23.448 52.244 1.00 23.82 15 LEU B C 1
ATOM 1608 O O . LEU B 1 15 ? 87.911 -24.085 51.257 1.00 21.26 15 LEU B O 1
ATOM 1613 N N . LEU B 1 16 ? 89.576 -23.152 52.447 1.00 18.37 16 LEU B N 1
ATOM 1614 C CA . LEU B 1 16 ? 90.607 -23.595 51.512 1.00 20.95 16 LEU B CA 1
ATOM 1615 C C . LEU B 1 16 ? 90.613 -25.097 51.371 1.00 24.12 16 LEU B C 1
ATOM 1616 O O . LEU B 1 16 ? 90.663 -25.631 50.264 1.00 25.30 16 LEU B O 1
ATOM 1621 N N . GLU B 1 17 ? 90.578 -25.784 52.505 1.00 23.05 17 GLU B N 1
ATOM 1622 C CA . GLU B 1 17 ? 90.639 -27.237 52.497 1.00 21.63 17 GLU B CA 1
ATOM 1623 C C . GLU B 1 17 ? 89.434 -27.860 51.781 1.00 23.43 17 GLU B C 1
ATOM 1624 O O . GLU B 1 17 ? 89.562 -28.884 51.112 1.00 26.86 17 GLU B O 1
ATOM 1630 N N . LYS B 1 18 ? 88.277 -27.220 51.891 1.00 20.75 18 LYS B N 1
ATOM 1631 C CA . LYS B 1 18 ? 87.081 -27.716 51.221 1.00 24.63 18 LYS B CA 1
ATOM 1632 C C . LYS B 1 18 ? 87.241 -27.577 49.708 1.00 27.52 18 LYS B C 1
ATOM 1633 O O . LYS B 1 18 ? 86.728 -28.396 48.941 1.00 26.06 18 LYS B O 1
ATOM 1639 N N . SER B 1 19 ? 87.979 -26.549 49.292 1.00 23.56 19 SER B N 1
ATOM 1640 C CA . SER B 1 19 ? 88.177 -26.259 47.869 1.00 25.33 19 SER B CA 1
ATOM 1641 C C . SER B 1 19 ? 88.912 -27.386 47.147 1.00 25.13 19 SER B C 1
ATOM 1642 O O . SER B 1 19 ? 88.986 -27.401 45.921 1.00 24.77 19 SER B O 1
ATOM 1645 N N . ARG B 1 20 ? 89.455 -28.339 47.898 1.00 24.85 20 ARG B N 1
ATOM 1646 C CA . ARG B 1 20 ? 90.090 -29.490 47.267 1.00 24.58 20 ARG B CA 1
ATOM 1647 C C . ARG B 1 20 ? 89.041 -30.301 46.512 1.00 24.95 20 ARG B C 1
ATOM 1648 O O . ARG B 1 20 ? 89.371 -31.125 45.666 1.00 28.04 20 ARG B O 1
ATOM 1656 N N . ASP B 1 21 ? 87.773 -30.059 46.824 1.00 24.99 21 ASP B N 1
ATOM 1657 C CA . ASP B 1 21 ? 86.682 -30.780 46.177 1.00 28.53 21 ASP B CA 1
ATOM 1658 C C . ASP B 1 21 ? 86.379 -30.256 44.782 1.00 29.04 21 ASP B C 1
ATOM 1659 O O . ASP B 1 21 ? 85.617 -30.873 44.040 1.00 28.78 21 ASP B O 1
ATOM 1664 N N . LEU B 1 22 ? 86.973 -29.120 44.424 1.00 22.05 22 LEU B N 1
ATOM 1665 C CA . LEU B 1 22 ? 86.719 -28.532 43.110 1.00 22.57 22 LEU B CA 1
ATOM 1666 C C . LEU B 1 22 ? 87.817 -28.888 42.114 1.00 20.78 22 LEU B C 1
ATOM 1667 O O . LEU B 1 22 ? 88.999 -28.785 42.429 1.00 21.04 22 LEU B O 1
ATOM 1672 N N . ASP B 1 23 ? 87.433 -29.299 40.908 1.00 20.29 23 ASP B N 1
ATOM 1673 C CA . ASP B 1 23 ? 88.419 -29.494 39.852 1.00 22.40 23 ASP B CA 1
ATOM 1674 C C . ASP B 1 23 ? 89.058 -28.150 39.550 1.00 24.90 23 ASP B C 1
ATOM 1675 O O . ASP B 1 23 ? 88.471 -27.105 39.828 1.00 23.91 23 ASP B O 1
ATOM 1680 N N . TYR B 1 24 ? 90.259 -28.171 38.986 1.00 21.06 24 TYR B N 1
ATOM 1681 C CA . TYR B 1 24 ? 90.829 -26.949 38.434 1.00 21.76 24 TYR B CA 1
ATOM 1682 C C . TYR B 1 24 ? 91.404 -27.231 37.050 1.00 24.90 24 TYR B C 1
ATOM 1683 O O . TYR B 1 24 ? 90.906 -26.712 36.055 1.00 24.88 24 TYR B O 1
ATOM 1692 N N . ILE B 1 25 ? 92.445 -28.054 36.992 1.00 23.85 25 ILE B N 1
ATOM 1693 C CA . ILE B 1 25 ? 92.875 -28.633 35.724 1.00 31.11 25 ILE B CA 1
ATOM 1694 C C . ILE B 1 25 ? 92.288 -30.036 35.687 1.00 31.17 25 ILE B C 1
ATOM 1695 O O . ILE B 1 25 ? 92.970 -31.012 35.996 1.00 33.20 25 ILE B O 1
ATOM 1700 N N . GLY B 1 26 ? 91.012 -30.133 35.326 1.00 28.43 26 GLY B N 1
ATOM 1701 C CA . GLY B 1 26 ? 90.284 -31.379 35.479 1.00 33.46 26 GLY B CA 1
ATOM 1702 C C . GLY B 1 26 ? 90.412 -31.875 36.910 1.00 33.96 26 GLY B C 1
ATOM 1703 O O . GLY B 1 26 ? 90.564 -31.078 37.843 1.00 32.63 26 GLY B O 1
ATOM 1704 N N . GLU B 1 27 ? 90.352 -33.190 37.094 1.00 36.56 27 GLU B N 1
ATOM 1705 C CA . GLU B 1 27 ? 90.529 -33.773 38.419 1.00 42.24 27 GLU B CA 1
ATOM 1706 C C . GLU B 1 27 ? 92.017 -33.953 38.700 1.00 38.90 27 GLU B C 1
ATOM 1707 O O . GLU B 1 27 ? 92.417 -34.248 39.826 1.00 47.73 27 GLU B O 1
ATOM 1713 N N . ALA B 1 28 ? 92.829 -33.768 37.663 1.00 37.07 28 ALA B N 1
ATOM 1714 C CA . ALA B 1 28 ? 94.281 -33.879 37.774 1.00 41.23 28 ALA B CA 1
ATOM 1715 C C . ALA B 1 28 ? 94.836 -32.917 38.826 1.00 38.81 28 ALA B C 1
ATOM 1716 O O . ALA B 1 28 ? 95.498 -33.328 39.782 1.00 39.86 28 ALA B O 1
ATOM 1718 N N . ILE B 1 29 ? 94.578 -31.630 38.633 1.00 32.41 29 ILE B N 1
ATOM 1719 C CA . ILE B 1 29 ? 94.939 -30.629 39.625 1.00 30.58 29 ILE B CA 1
ATOM 1720 C C . ILE B 1 29 ? 93.656 -30.015 40.186 1.00 22.96 29 ILE B C 1
ATOM 1721 O O . ILE B 1 29 ? 92.912 -29.364 39.456 1.00 23.05 29 ILE B O 1
ATOM 1726 N N . ASN B 1 30 ? 93.380 -30.243 41.469 1.00 22.47 30 ASN B N 1
ATOM 1727 C CA . ASN B 1 30 ? 92.195 -29.649 42.077 1.00 19.49 30 ASN B CA 1
ATOM 1728 C C . ASN B 1 30 ? 92.467 -28.197 42.463 1.00 19.64 30 ASN B C 1
ATOM 1729 O O . ASN B 1 30 ? 93.604 -27.719 42.358 1.00 16.88 30 ASN B O 1
ATOM 1734 N N . GLN B 1 31 ? 91.430 -27.492 42.896 1.00 18.37 31 GLN B N 1
ATOM 1735 C CA . GLN B 1 31 ? 91.568 -26.065 43.184 1.00 17.45 31 GLN B CA 1
ATOM 1736 C C . GLN B 1 31 ? 92.489 -25.767 44.355 1.00 18.98 31 GLN B C 1
ATOM 1737 O O . GLN B 1 31 ? 93.168 -24.738 44.363 1.00 17.57 31 GLN B O 1
ATOM 1743 N N . LEU B 1 32 ? 92.515 -26.650 45.354 1.00 18.31 32 LEU B N 1
ATOM 1744 C CA . LEU B 1 32 ? 93.387 -26.416 46.498 1.00 17.60 32 LEU B CA 1
ATOM 1745 C C . LEU B 1 32 ? 94.831 -26.570 46.059 1.00 18.87 32 LEU B C 1
ATOM 1746 O O . LEU B 1 32 ? 95.681 -25.740 46.393 1.00 19.81 32 LEU B O 1
ATOM 1751 N N . GLU B 1 33 ? 95.105 -27.624 45.291 1.00 17.57 33 GLU B N 1
ATOM 1752 C CA . GLU B 1 33 ? 96.446 -27.852 44.764 1.00 19.23 33 GLU B CA 1
ATOM 1753 C C . GLU B 1 33 ? 96.909 -26.658 43.929 1.00 17.80 33 GLU B C 1
ATOM 1754 O O . GLU B 1 33 ? 98.046 -26.221 44.041 1.00 17.62 33 GLU B O 1
ATOM 1760 N N . HIS B 1 34 ? 96.017 -26.152 43.085 1.00 17.79 34 HIS B N 1
ATOM 1761 C CA . HIS B 1 34 ? 96.308 -24.991 42.255 1.00 17.17 34 HIS B CA 1
ATOM 1762 C C . HIS B 1 34 ? 96.698 -23.814 43.141 1.00 15.82 34 HIS B C 1
ATOM 1763 O O . HIS B 1 34 ? 97.734 -23.165 42.930 1.00 16.71 34 HIS B O 1
ATOM 1770 N N . SER B 1 35 ? 95.867 -23.553 44.142 1.00 16.14 35 SER B N 1
ATOM 1771 C CA . SER B 1 35 ? 96.059 -22.409 45.032 1.00 16.52 35 SER B CA 1
ATOM 1772 C C . SER B 1 35 ? 97.378 -22.508 45.787 1.00 20.69 35 SER B C 1
ATOM 1773 O O . SER B 1 35 ? 98.090 -21.514 45.951 1.00 16.25 35 SER B O 1
ATOM 1776 N N . LEU B 1 36 ? 97.699 -23.710 46.251 1.00 16.52 36 LEU B N 1
ATOM 1777 C CA . LEU B 1 36 ? 98.944 -23.925 46.974 1.00 18.39 36 LEU B CA 1
ATOM 1778 C C . LEU B 1 36 ? 100.160 -23.749 46.071 1.00 16.11 36 LEU B C 1
ATOM 1779 O O . LEU B 1 36 ? 101.187 -23.242 46.518 1.00 18.88 36 LEU B O 1
ATOM 1784 N N . GLN B 1 37 ? 100.053 -24.155 44.808 1.00 15.98 37 GLN B N 1
ATOM 1785 C CA . GLN B 1 37 ? 101.151 -23.936 43.873 1.00 22.17 37 GLN B CA 1
ATOM 1786 C C . GLN B 1 37 ? 101.386 -22.444 43.668 1.00 17.28 37 GLN B C 1
ATOM 1787 O O . GLN B 1 37 ? 102.526 -21.984 43.646 1.00 19.50 37 GLN B O 1
ATOM 1793 N N . CYS B 1 38 ? 100.305 -21.688 43.506 1.00 15.95 38 CYS B N 1
ATOM 1794 C CA . CYS B 1 38 ? 100.447 -20.251 43.288 1.00 16.19 38 CYS B CA 1
ATOM 1795 C C . CYS B 1 38 ? 101.157 -19.593 44.462 1.00 14.75 38 CYS B C 1
ATOM 1796 O O . CYS B 1 38 ? 102.078 -18.803 44.272 1.00 17.88 38 CYS B O 1
ATOM 1799 N N . ALA B 1 39 ? 100.735 -19.928 45.673 1.00 15.88 39 ALA B N 1
ATOM 1800 C CA . ALA B 1 39 ? 101.357 -19.385 46.876 1.00 16.00 39 ALA B CA 1
ATOM 1801 C C . ALA B 1 39 ? 102.830 -19.785 46.953 1.00 19.07 39 ALA B C 1
ATOM 1802 O O . ALA B 1 39 ? 103.688 -18.998 47.365 1.00 19.80 39 ALA B O 1
ATOM 1804 N N . TYR B 1 40 ? 103.112 -21.018 46.552 1.00 17.72 40 TYR B N 1
ATOM 1805 C CA . TYR B 1 40 ? 104.468 -21.554 46.556 1.00 22.48 40 TYR B CA 1
ATOM 1806 C C . TYR B 1 40 ? 105.343 -20.755 45.594 1.00 24.79 40 TYR B C 1
ATOM 1807 O O . TYR B 1 40 ? 106.437 -20.329 45.953 1.00 22.60 40 TYR B O 1
ATOM 1816 N N . PHE B 1 41 ? 104.855 -20.530 44.380 1.00 17.78 41 PHE B N 1
ATOM 1817 C CA . PHE B 1 41 ? 105.616 -19.758 43.408 1.00 22.39 41 PHE B CA 1
ATOM 1818 C C . PHE B 1 41 ? 105.813 -18.343 43.921 1.00 19.40 41 PHE B C 1
ATOM 1819 O O . PHE B 1 41 ? 106.890 -17.767 43.780 1.00 20.83 41 PHE B O 1
ATOM 1827 N N . ALA B 1 42 ? 104.773 -17.783 44.528 1.00 16.88 42 ALA B N 1
ATOM 1828 C CA . ALA B 1 42 ? 104.871 -16.428 45.051 1.00 16.42 42 ALA B CA 1
ATOM 1829 C C . ALA B 1 42 ? 105.958 -16.335 46.115 1.00 22.05 42 ALA B C 1
ATOM 1830 O O . ALA B 1 42 ? 106.839 -15.481 46.047 1.00 22.41 42 ALA B O 1
ATOM 1832 N N . GLN B 1 43 ? 105.892 -17.210 47.110 1.00 23.31 43 GLN B N 1
ATOM 1833 C CA . GLN B 1 43 ? 106.834 -17.108 48.218 1.00 25.38 43 GLN B CA 1
ATOM 1834 C C . GLN B 1 43 ? 108.271 -17.296 47.737 1.00 21.32 43 GLN B C 1
ATOM 1835 O O . GLN B 1 43 ? 109.182 -16.594 48.199 1.00 27.20 43 GLN B O 1
ATOM 1841 N N . ARG B 1 44 ? 108.475 -18.215 46.797 1.00 25.06 44 ARG B N 1
ATOM 1842 C CA A ARG B 1 44 ? 109.796 -18.523 46.238 0.60 28.39 44 ARG B CA 1
ATOM 1843 C CA B ARG B 1 44 ? 109.830 -18.477 46.339 0.40 28.36 44 ARG B CA 1
ATOM 1844 C C . ARG B 1 44 ? 110.404 -17.343 45.489 1.00 30.92 44 ARG B C 1
ATOM 1845 O O . ARG B 1 44 ? 111.613 -17.127 45.500 1.00 27.46 44 ARG B O 1
ATOM 1860 N N . SER B 1 45 ? 109.547 -16.609 44.789 1.00 25.31 45 SER B N 1
ATOM 1861 C CA . SER B 1 45 ? 109.977 -15.487 43.960 1.00 27.41 45 SER B CA 1
ATOM 1862 C C . SER B 1 45 ? 110.468 -14.323 44.813 1.00 21.48 45 SER B C 1
ATOM 1863 O O . SER B 1 45 ? 110.922 -13.299 44.284 1.00 26.89 45 SER B O 1
ATOM 1866 N N . GLY B 1 46 ? 110.343 -14.460 46.130 1.00 23.03 46 GLY B N 1
ATOM 1867 C CA . GLY B 1 46 ? 110.701 -13.395 47.048 1.00 24.89 46 GLY B CA 1
ATOM 1868 C C . GLY B 1 46 ? 109.596 -12.382 47.292 1.00 25.41 46 GLY B C 1
ATOM 1869 O O . GLY B 1 46 ? 109.831 -11.336 47.887 1.00 25.14 46 GLY B O 1
ATOM 1870 N N . ALA B 1 47 ? 108.378 -12.691 46.850 1.00 22.37 47 ALA B N 1
ATOM 1871 C CA . ALA B 1 47 ? 107.268 -11.748 46.991 1.00 19.62 47 ALA B CA 1
ATOM 1872 C C . ALA B 1 47 ? 106.913 -11.455 48.447 1.00 22.13 47 ALA B C 1
ATOM 1873 O O . ALA B 1 47 ? 107.141 -12.286 49.333 1.00 23.48 47 ALA B O 1
ATOM 1875 N N . ASP B 1 48 ? 106.338 -10.280 48.691 1.00 17.87 48 ASP B N 1
ATOM 1876 C CA . ASP B 1 48 ? 105.949 -9.906 50.048 1.00 21.27 48 ASP B CA 1
ATOM 1877 C C . ASP B 1 48 ? 104.711 -10.699 50.482 1.00 20.43 48 ASP B C 1
ATOM 1878 O O . ASP B 1 48 ? 104.076 -11.358 49.659 1.00 21.61 48 ASP B O 1
ATOM 1883 N N . ASN B 1 49 ? 104.391 -10.662 51.771 1.00 18.86 49 ASN B N 1
ATOM 1884 C CA . ASN B 1 49 ? 103.336 -11.517 52.305 1.00 20.16 49 ASN B CA 1
ATOM 1885 C C . ASN B 1 49 ? 101.970 -11.274 51.652 1.00 19.85 49 ASN B C 1
ATOM 1886 O O . ASN B 1 49 ? 101.204 -12.215 51.449 1.00 19.95 49 ASN B O 1
ATOM 1891 N N . GLU B 1 50 ? 101.659 -10.018 51.345 1.00 20.82 50 GLU B N 1
ATOM 1892 C CA . GLU B 1 50 ? 100.372 -9.707 50.725 1.00 19.23 50 GLU B CA 1
ATOM 1893 C C . GLU B 1 50 ? 100.251 -10.374 49.352 1.00 20.37 50 GLU B C 1
ATOM 1894 O O . GLU B 1 50 ? 99.172 -10.835 48.972 1.00 16.77 50 GLU B O 1
ATOM 1908 N N . VAL B 1 52 ? 101.884 -13.135 48.495 1.00 18.45 52 VAL B N 1
ATOM 1909 C CA . VAL B 1 52 ? 101.787 -14.561 48.762 1.00 15.21 52 VAL B CA 1
ATOM 1910 C C . VAL B 1 52 ? 100.352 -14.919 49.141 1.00 13.73 52 VAL B C 1
ATOM 1911 O O . VAL B 1 52 ? 99.811 -15.903 48.636 1.00 15.43 52 VAL B O 1
ATOM 1915 N N . LEU B 1 53 ? 99.742 -14.116 50.011 1.00 14.27 53 LEU B N 1
ATOM 1916 C CA . LEU B 1 53 ? 98.373 -14.376 50.457 1.00 14.94 53 LEU B CA 1
ATOM 1917 C C . LEU B 1 53 ? 97.367 -14.192 49.325 1.00 16.51 53 LEU B C 1
ATOM 1918 O O . LEU B 1 53 ? 96.425 -14.983 49.193 1.00 13.86 53 LEU B O 1
ATOM 1923 N N . ALA B 1 54 ? 97.563 -13.166 48.500 1.00 13.19 54 ALA B N 1
ATOM 1924 C CA . ALA B 1 54 ? 96.698 -12.991 47.333 1.00 13.33 54 ALA B CA 1
ATOM 1925 C C . ALA B 1 54 ? 96.788 -14.212 46.421 1.00 13.39 54 ALA B C 1
ATOM 1926 O O . ALA B 1 54 ? 95.775 -14.693 45.917 1.00 15.02 54 ALA B O 1
ATOM 1928 N N . ALA B 1 55 ? 97.999 -14.725 46.217 1.00 13.54 55 ALA B N 1
ATOM 1929 C CA . ALA B 1 55 ? 98.187 -15.886 45.365 1.00 12.71 55 ALA B CA 1
ATOM 1930 C C . ALA B 1 55 ? 97.490 -17.096 45.966 1.00 13.07 55 ALA B C 1
ATOM 1931 O O . ALA B 1 55 ? 96.843 -17.863 45.268 1.00 13.65 55 ALA B O 1
ATOM 1933 N N . LEU B 1 56 ? 97.624 -17.261 47.273 1.00 15.06 56 LEU B N 1
ATOM 1934 C CA . LEU B 1 56 ? 97.024 -18.415 47.941 1.00 12.60 56 LEU B CA 1
ATOM 1935 C C . LEU B 1 56 ? 95.499 -18.384 47.847 1.00 12.35 56 LEU B C 1
ATOM 1936 O O . LEU B 1 56 ? 94.855 -19.412 47.643 1.00 14.93 56 LEU B O 1
ATOM 1941 N N . LEU B 1 57 ? 94.931 -17.193 47.989 1.00 11.30 57 LEU B N 1
ATOM 1942 C CA . LEU B 1 57 ? 93.492 -17.050 48.210 1.00 11.92 57 LEU B CA 1
ATOM 1943 C C . LEU B 1 57 ? 92.706 -16.583 46.982 1.00 11.17 57 LEU B C 1
ATOM 1944 O O . LEU B 1 57 ? 91.487 -16.423 47.055 1.00 12.91 57 LEU B O 1
ATOM 1949 N N . HIS B 1 58 ? 93.388 -16.379 45.858 1.00 12.58 58 HIS B N 1
ATOM 1950 C CA . HIS B 1 58 ? 92.766 -15.697 44.721 1.00 12.85 58 HIS B CA 1
ATOM 1951 C C . HIS B 1 58 ? 91.535 -16.416 44.155 1.00 13.06 58 HIS B C 1
ATOM 1952 O O . HIS B 1 58 ? 90.679 -15.778 43.549 1.00 11.59 58 HIS B O 1
ATOM 1959 N N . ASP B 1 59 ? 91.443 -17.729 44.348 1.00 10.65 59 ASP B N 1
ATOM 1960 C CA . ASP B 1 59 ? 90.317 -18.483 43.795 1.00 12.24 59 ASP B CA 1
ATOM 1961 C C . ASP B 1 59 ? 89.311 -18.946 44.839 1.00 13.02 59 ASP B C 1
ATOM 1962 O O . ASP B 1 59 ? 88.397 -19.719 44.531 1.00 13.47 59 ASP B O 1
ATOM 1967 N N . LEU B 1 60 ? 89.453 -18.448 46.058 1.00 11.61 60 LEU B N 1
ATOM 1968 C CA . LEU B 1 60 ? 88.587 -18.884 47.153 1.00 15.76 60 LEU B CA 1
ATOM 1969 C C . LEU B 1 60 ? 87.106 -18.703 46.823 1.00 15.29 60 LEU B C 1
ATOM 1970 O O . LEU B 1 60 ? 86.255 -19.464 47.288 1.00 13.96 60 LEU B O 1
ATOM 1975 N N . GLY B 1 61 ? 86.794 -17.710 45.993 1.00 11.30 61 GLY B N 1
ATOM 1976 C CA . GLY B 1 61 ? 85.410 -17.371 45.715 1.00 11.78 61 GLY B CA 1
ATOM 1977 C C . GLY B 1 61 ? 84.612 -18.246 44.762 1.00 12.15 61 GLY B C 1
ATOM 1978 O O . GLY B 1 61 ? 83.427 -18.000 44.582 1.00 11.72 61 GLY B O 1
ATOM 1979 N N . HIS B 1 62 ? 85.225 -19.263 44.161 1.00 12.46 62 HIS B N 1
ATOM 1980 C CA . HIS B 1 62 ? 84.468 -20.156 43.277 1.00 14.46 62 HIS B CA 1
ATOM 1981 C C . HIS B 1 62 ? 83.425 -20.926 44.081 1.00 13.79 62 HIS B C 1
ATOM 1982 O O . HIS B 1 62 ? 83.712 -21.407 45.179 1.00 12.85 62 HIS B O 1
ATOM 1989 N N . TYR B 1 63 ? 82.227 -21.067 43.522 1.00 15.38 63 TYR B N 1
ATOM 1990 C CA . TYR B 1 63 ? 81.163 -21.803 44.191 1.00 16.60 63 TYR B CA 1
ATOM 1991 C C . TYR B 1 63 ? 81.592 -23.236 44.475 1.00 16.39 63 TYR B C 1
ATOM 1992 O O . TYR B 1 63 ? 81.961 -23.975 43.564 1.00 14.57 63 TYR B O 1
ATOM 2001 N N . CYS B 1 64 ? 81.537 -23.631 45.745 1.00 15.57 64 CYS B N 1
ATOM 2002 C CA . CYS B 1 64 ? 81.909 -24.990 46.119 1.00 18.44 64 CYS B CA 1
ATOM 2003 C C . CYS B 1 64 ? 80.671 -25.767 46.570 1.00 21.38 64 CYS B C 1
ATOM 2004 O O . CYS B 1 64 ? 80.350 -26.819 46.016 1.00 27.75 64 CYS B O 1
ATOM 2007 N N . ASN B 1 65 ? 79.990 -25.243 47.585 1.00 18.72 65 ASN B N 1
ATOM 2008 C CA . ASN B 1 65 ? 78.688 -25.764 48.015 1.00 23.04 65 ASN B CA 1
ATOM 2009 C C . ASN B 1 65 ? 77.860 -24.660 48.657 1.00 20.93 65 ASN B C 1
ATOM 2010 O O . ASN B 1 65 ? 78.346 -23.540 48.835 1.00 20.78 65 ASN B O 1
ATOM 2015 N N . ASP B 1 66 ? 76.612 -24.955 49.007 1.00 18.14 66 ASP B N 1
ATOM 2016 C CA . ASP B 1 66 ? 75.728 -23.911 49.505 1.00 17.09 66 ASP B CA 1
ATOM 2017 C C . ASP B 1 66 ? 76.229 -23.293 50.806 1.00 20.13 66 ASP B C 1
ATOM 2018 O O . ASP B 1 66 ? 76.175 -22.074 50.989 1.00 19.47 66 ASP B O 1
ATOM 2023 N N . THR B 1 67 ? 76.733 -24.133 51.698 1.00 18.12 67 THR B N 1
ATOM 2024 C CA . THR B 1 67 ? 77.198 -23.677 53.004 1.00 20.30 67 THR B CA 1
ATOM 2025 C C . THR B 1 67 ? 78.329 -22.665 52.875 1.00 17.32 67 THR B C 1
ATOM 2026 O O . THR B 1 67 ? 78.259 -21.563 53.422 1.00 17.37 67 THR B O 1
ATOM 2030 N N . SER B 1 68 ? 79.375 -23.054 52.161 1.00 17.97 68 SER B N 1
ATOM 2031 C CA . SER B 1 68 ? 80.545 -22.200 52.010 1.00 17.63 68 SER B CA 1
ATOM 2032 C C . SER B 1 68 ? 80.195 -20.937 51.235 1.00 16.07 68 SER B C 1
ATOM 2033 O O . SER B 1 68 ? 80.692 -19.858 51.542 1.00 14.42 68 SER B O 1
ATOM 2036 N N . PHE B 1 69 ? 79.330 -21.059 50.233 1.00 15.04 69 PHE B N 1
ATOM 2037 C CA . PHE B 1 69 ? 79.012 -19.891 49.416 1.00 15.94 69 PHE B CA 1
ATOM 2038 C C . PHE B 1 69 ? 78.216 -18.881 50.233 1.00 17.01 69 PHE B C 1
ATOM 2039 O O . PHE B 1 69 ? 78.384 -17.671 50.084 1.00 18.35 69 PHE B O 1
ATOM 2047 N N . GLU B 1 70 ? 77.350 -19.376 51.114 1.00 17.51 70 GLU B N 1
ATOM 2048 C CA . GLU B 1 70 ? 76.644 -18.489 52.027 1.00 16.45 70 GLU B CA 1
ATOM 2049 C C . GLU B 1 70 ? 77.638 -17.843 52.999 1.00 15.60 70 GLU B C 1
ATOM 2050 O O . GLU B 1 70 ? 77.580 -16.624 53.245 1.00 19.38 70 GLU B O 1
ATOM 2056 N N . ASP B 1 71 ? 78.553 -18.647 53.540 1.00 19.36 71 ASP B N 1
ATOM 2057 C CA . ASP B 1 71 ? 79.604 -18.134 54.426 1.00 15.76 71 ASP B CA 1
ATOM 2058 C C . ASP B 1 71 ? 80.311 -16.939 53.786 1.00 17.80 71 ASP B C 1
ATOM 2059 O O . ASP B 1 71 ? 80.571 -15.934 54.441 1.00 18.19 71 ASP B O 1
ATOM 2072 N N . GLY B 1 73 ? 79.236 -15.030 51.265 1.00 15.37 73 GLY B N 1
ATOM 2073 C CA . GLY B 1 73 ? 78.340 -14.005 50.760 1.00 17.74 73 GLY B CA 1
ATOM 2074 C C . GLY B 1 73 ? 78.309 -13.934 49.245 1.00 19.00 73 GLY B C 1
ATOM 2075 O O . GLY B 1 73 ? 78.132 -12.862 48.676 1.00 20.00 73 GLY B O 1
ATOM 2076 N N . GLY B 1 74 ? 78.457 -15.084 48.593 1.00 16.03 74 GLY B N 1
ATOM 2077 C CA . GLY B 1 74 ? 78.564 -15.128 47.142 1.00 17.38 74 GLY B CA 1
ATOM 2078 C C . GLY B 1 74 ? 77.250 -14.996 46.390 1.00 22.04 74 GLY B C 1
ATOM 2079 O O . GLY B 1 74 ? 77.234 -14.615 45.219 1.00 18.09 74 GLY B O 1
ATOM 2080 N N . TYR B 1 75 ? 76.139 -15.309 47.047 1.00 20.81 75 TYR B N 1
ATOM 2081 C CA . TYR B 1 75 ? 74.859 -15.293 46.349 1.00 22.57 75 TYR B CA 1
ATOM 2082 C C . TYR B 1 75 ? 74.534 -13.906 45.821 1.00 18.45 75 TYR B C 1
ATOM 2083 O O . TYR B 1 75 ? 74.635 -12.919 46.548 1.00 21.46 75 TYR B O 1
ATOM 2092 N N . GLY B 1 76 ? 74.164 -13.840 44.542 1.00 19.69 76 GLY B N 1
ATOM 2093 C CA . GLY B 1 76 ? 73.795 -12.589 43.906 1.00 21.92 76 GLY B CA 1
ATOM 2094 C C . GLY B 1 76 ? 74.983 -11.854 43.318 1.00 22.78 76 GLY B C 1
ATOM 2095 O O . GLY B 1 76 ? 74.814 -10.858 42.617 1.00 24.90 76 GLY B O 1
ATOM 2096 N N . VAL B 1 77 ? 76.186 -12.348 43.610 1.00 16.86 77 VAL B N 1
ATOM 2097 C CA . VAL B 1 77 ? 77.419 -11.728 43.133 1.00 16.34 77 VAL B CA 1
ATOM 2098 C C . VAL B 1 77 ? 78.092 -12.629 42.101 1.00 15.31 77 VAL B C 1
ATOM 2099 O O . VAL B 1 77 ? 78.401 -12.196 40.988 1.00 16.08 77 VAL B O 1
ATOM 2103 N N . TRP B 1 78 ? 78.329 -13.874 42.497 1.00 13.98 78 TRP B N 1
ATOM 2104 C CA . TRP B 1 78 ? 78.721 -14.949 41.575 1.00 13.12 78 TRP B CA 1
ATOM 2105 C C . TRP B 1 78 ? 80.173 -14.930 41.086 1.00 12.00 78 TRP B C 1
ATOM 2106 O O . TRP B 1 78 ? 80.830 -15.965 41.080 1.00 10.66 78 TRP B O 1
ATOM 2117 N N . GLN B 1 79 ? 80.653 -13.778 40.623 1.00 9.20 79 GLN B N 1
ATOM 2118 C CA . GLN B 1 79 ? 81.994 -13.699 40.040 1.00 11.93 79 GLN B CA 1
ATOM 2119 C C . GLN B 1 79 ? 83.040 -14.022 41.104 1.00 9.67 79 GLN B C 1
ATOM 2120 O O . GLN B 1 79 ? 83.164 -13.304 42.095 1.00 9.35 79 GLN B O 1
ATOM 2126 N N . HIS B 1 80 ? 83.795 -15.102 40.909 1.00 10.12 80 HIS B N 1
ATOM 2127 C CA . HIS B 1 80 ? 84.635 -15.607 41.997 1.00 9.52 80 HIS B CA 1
ATOM 2128 C C . HIS B 1 80 ? 85.653 -14.590 42.476 1.00 11.94 80 HIS B C 1
ATOM 2129 O O . HIS B 1 80 ? 85.957 -14.541 43.666 1.00 12.48 80 HIS B O 1
ATOM 2136 N N . GLU B 1 81 ? 86.182 -13.778 41.564 1.00 10.34 81 GLU B N 1
ATOM 2137 C CA . GLU B 1 81 ? 87.249 -12.854 41.943 1.00 10.78 81 GLU B CA 1
ATOM 2138 C C . GLU B 1 81 ? 86.684 -11.777 42.860 1.00 12.07 81 GLU B C 1
ATOM 2139 O O . GLU B 1 81 ? 87.361 -11.315 43.775 1.00 11.85 81 GLU B O 1
ATOM 2145 N N . LYS B 1 82 ? 85.422 -11.411 42.639 1.00 10.84 82 LYS B N 1
ATOM 2146 C CA . LYS B 1 82 ? 84.759 -10.426 43.489 1.00 10.84 82 LYS B CA 1
ATOM 2147 C C . LYS B 1 82 ? 84.298 -11.075 44.795 1.00 13.98 82 LYS B C 1
ATOM 2148 O O . LYS B 1 82 ? 84.468 -10.511 45.888 1.00 11.80 82 LYS B O 1
ATOM 2154 N N . VAL B 1 83 ? 83.719 -12.266 44.695 1.00 11.35 83 VAL B N 1
ATOM 2155 C CA . VAL B 1 83 ? 83.277 -12.952 45.910 1.00 11.85 83 VAL B CA 1
ATOM 2156 C C . VAL B 1 83 ? 84.438 -13.107 46.893 1.00 12.03 83 VAL B C 1
ATOM 2157 O O . VAL B 1 83 ? 84.304 -12.805 48.087 1.00 13.45 83 VAL B O 1
ATOM 2161 N N . GLY B 1 84 ? 85.581 -13.556 46.391 1.00 11.67 84 GLY B N 1
ATOM 2162 C CA . GLY B 1 84 ? 86.738 -13.766 47.238 1.00 11.76 84 GLY B CA 1
ATOM 2163 C C . GLY B 1 84 ? 87.257 -12.480 47.839 1.00 13.42 84 GLY B C 1
ATOM 2164 O O . GLY B 1 84 ? 87.503 -12.393 49.041 1.00 12.06 84 GLY B O 1
ATOM 2165 N N . ALA B 1 85 ? 87.433 -11.474 46.991 1.00 10.29 85 ALA B N 1
ATOM 2166 C CA . ALA B 1 85 ? 87.951 -10.179 47.438 1.00 12.83 85 ALA B CA 1
ATOM 2167 C C . ALA B 1 85 ? 87.043 -9.552 48.489 1.00 12.48 85 ALA B C 1
ATOM 2168 O O . ALA B 1 85 ? 87.515 -9.086 49.537 1.00 13.29 85 ALA B O 1
ATOM 2170 N N . ASP B 1 86 ? 85.739 -9.539 48.217 1.00 12.50 86 ASP B N 1
ATOM 2171 C CA . ASP B 1 86 ? 84.772 -8.974 49.158 1.00 14.17 86 ASP B CA 1
ATOM 2172 C C . ASP B 1 86 ? 84.816 -9.700 50.494 1.00 13.85 86 ASP B C 1
ATOM 2173 O O . ASP B 1 86 ? 84.777 -9.078 51.550 1.00 13.71 86 ASP B O 1
ATOM 2178 N N . TYR B 1 87 ? 84.881 -11.025 50.451 1.00 11.13 87 TYR B N 1
ATOM 2179 C CA . TYR B 1 87 ? 84.829 -11.796 51.688 1.00 14.55 87 TYR B CA 1
ATOM 2180 C C . TYR B 1 87 ? 86.075 -11.555 52.521 1.00 14.83 87 TYR B C 1
ATOM 2181 O O . TYR B 1 87 ? 85.995 -11.293 53.722 1.00 16.56 87 TYR B O 1
ATOM 2190 N N . LEU B 1 88 ? 87.234 -11.613 51.882 1.00 13.12 88 LEU B N 1
ATOM 2191 C CA . LEU B 1 88 ? 88.479 -11.371 52.598 1.00 16.42 88 LEU B CA 1
ATOM 2192 C C . LEU B 1 88 ? 88.539 -9.950 53.157 1.00 16.03 88 LEU B C 1
ATOM 2193 O O . LEU B 1 88 ? 88.959 -9.744 54.293 1.00 17.12 88 LEU B O 1
ATOM 2198 N N . ARG B 1 89 ? 88.110 -8.967 52.374 1.00 14.93 89 ARG B N 1
ATOM 2199 C CA . ARG B 1 89 ? 88.153 -7.595 52.854 1.00 18.69 89 ARG B CA 1
ATOM 2200 C C . ARG B 1 89 ? 87.268 -7.496 54.093 1.00 23.57 89 ARG B C 1
ATOM 2201 O O . ARG B 1 89 ? 87.624 -6.844 55.077 1.00 17.99 89 ARG B O 1
ATOM 2209 N N . GLY B 1 90 ? 86.132 -8.187 54.061 1.00 17.24 90 GLY B N 1
ATOM 2210 C CA . GLY B 1 90 ? 85.209 -8.171 55.182 1.00 19.08 90 GLY B CA 1
ATOM 2211 C C . GLY B 1 90 ? 85.780 -8.784 56.451 1.00 20.10 90 GLY B C 1
ATOM 2212 O O . GLY B 1 90 ? 85.388 -8.395 57.555 1.00 22.91 90 GLY B O 1
ATOM 2213 N N . LEU B 1 91 ? 86.684 -9.750 56.297 1.00 17.95 91 LEU B N 1
ATOM 2214 C CA . LEU B 1 91 ? 87.353 -10.390 57.436 1.00 20.69 91 LEU B CA 1
ATOM 2215 C C . LEU B 1 91 ? 88.445 -9.497 58.011 1.00 25.01 91 LEU B C 1
ATOM 2216 O O . LEU B 1 91 ? 88.882 -9.684 59.147 1.00 20.19 91 LEU B O 1
ATOM 2221 N N . GLY B 1 92 ? 88.908 -8.539 57.218 1.00 18.97 92 GLY B N 1
ATOM 2222 C CA . GLY B 1 92 ? 89.938 -7.626 57.685 1.00 16.63 92 GLY B CA 1
ATOM 2223 C C . GLY B 1 92 ? 91.260 -7.708 56.949 1.00 19.24 92 GLY B C 1
ATOM 2224 O O . GLY B 1 92 ? 92.254 -7.134 57.408 1.00 18.82 92 GLY B O 1
ATOM 2225 N N . PHE B 1 93 ? 91.285 -8.411 55.816 1.00 17.45 93 PHE B N 1
ATOM 2226 C CA . PHE B 1 93 ? 92.454 -8.386 54.937 1.00 16.14 93 PHE B CA 1
ATOM 2227 C C . PHE B 1 93 ? 92.600 -6.995 54.329 1.00 16.90 93 PHE B C 1
ATOM 2228 O O . PHE B 1 93 ? 91.636 -6.229 54.283 1.00 19.42 93 PHE B O 1
ATOM 2236 N N . SER B 1 94 ? 93.803 -6.664 53.871 1.00 15.36 94 SER B N 1
ATOM 2237 C CA . SER B 1 94 ? 94.064 -5.314 53.376 1.00 18.92 94 SER B CA 1
ATOM 2238 C C . SER B 1 94 ? 93.365 -5.046 52.055 1.00 17.83 94 SER B C 1
ATOM 2239 O O . SER B 1 94 ? 93.039 -5.967 51.308 1.00 16.53 94 SER B O 1
ATOM 2242 N N . GLU B 1 95 ? 93.152 -3.772 51.759 1.00 16.76 95 GLU B N 1
ATOM 2243 C CA . GLU B 1 95 ? 92.551 -3.400 50.487 1.00 14.89 95 GLU B CA 1
ATOM 2244 C C . GLU B 1 95 ? 93.448 -3.899 49.370 1.00 13.94 95 GLU B C 1
ATOM 2245 O O . GLU B 1 95 ? 92.968 -4.303 48.310 1.00 15.76 95 GLU B O 1
ATOM 2251 N N . ARG B 1 96 ? 94.759 -3.870 49.598 1.00 15.24 96 ARG B N 1
ATOM 2252 C CA . ARG B 1 96 ? 95.694 -4.296 48.570 1.00 14.41 96 ARG B CA 1
ATOM 2253 C C . ARG B 1 96 ? 95.448 -5.751 48.197 1.00 15.38 96 ARG B C 1
ATOM 2254 O O . ARG B 1 96 ? 95.403 -6.098 47.016 1.00 14.64 96 ARG B O 1
ATOM 2262 N N . VAL B 1 97 ? 95.293 -6.607 49.200 1.00 14.56 97 VAL B N 1
ATOM 2263 C CA . VAL B 1 97 ? 95.005 -8.013 48.915 1.00 14.27 97 VAL B CA 1
ATOM 2264 C C . VAL B 1 97 ? 93.693 -8.179 48.144 1.00 14.09 97 VAL B C 1
ATOM 2265 O O . VAL B 1 97 ? 93.631 -8.954 47.185 1.00 14.44 97 VAL B O 1
ATOM 2269 N N . ALA B 1 98 ? 92.659 -7.443 48.542 1.00 13.53 98 ALA B N 1
ATOM 2270 C CA . ALA B 1 98 ? 91.379 -7.486 47.828 1.00 12.45 98 ALA B CA 1
ATOM 2271 C C . ALA B 1 98 ? 91.558 -7.076 46.363 1.00 14.05 98 ALA B C 1
ATOM 2272 O O . ALA B 1 98 ? 90.993 -7.695 45.453 1.00 14.33 98 ALA B O 1
ATOM 2274 N N . CYS B 1 99 ? 92.341 -6.025 46.135 1.00 11.94 99 CYS B N 1
ATOM 2275 C CA . CYS B 1 99 ? 92.567 -5.543 44.769 1.00 13.25 99 CYS B CA 1
ATOM 2276 C C . CYS B 1 99 ? 93.336 -6.543 43.917 1.00 10.67 99 CYS B C 1
ATOM 2277 O O . CYS B 1 99 ? 93.044 -6.703 42.734 1.00 12.47 99 CYS B O 1
ATOM 2280 N N . LEU B 1 100 ? 94.351 -7.172 44.502 1.00 12.11 100 LEU B N 1
ATOM 2281 C CA . LEU B 1 100 ? 95.156 -8.153 43.781 1.00 12.50 100 LEU B CA 1
ATOM 2282 C C . LEU B 1 100 ? 94.289 -9.345 43.380 1.00 12.09 100 LEU B C 1
ATOM 2283 O O . LEU B 1 100 ? 94.393 -9.882 42.273 1.00 12.57 100 LEU B O 1
ATOM 2288 N N . ILE B 1 101 ? 93.412 -9.756 44.283 1.00 12.27 101 ILE B N 1
ATOM 2289 C CA . ILE B 1 101 ? 92.535 -10.874 43.980 1.00 10.31 101 ILE B CA 1
ATOM 2290 C C . ILE B 1 101 ? 91.475 -10.490 42.962 1.00 13.04 101 ILE B C 1
ATOM 2291 O O . ILE B 1 101 ? 91.249 -11.200 41.979 1.00 11.57 101 ILE B O 1
ATOM 2296 N N . GLU B 1 102 ? 90.831 -9.351 43.171 1.00 9.88 102 GLU B N 1
ATOM 2297 C CA . GLU B 1 102 ? 89.756 -8.979 42.266 1.00 11.86 102 GLU B CA 1
ATOM 2298 C C . GLU B 1 102 ? 90.317 -8.705 40.878 1.00 13.55 102 GLU B C 1
ATOM 2299 O O . GLU B 1 102 ? 89.635 -8.894 39.879 1.00 14.94 102 GLU B O 1
ATOM 2305 N N . GLY B 1 103 ? 91.583 -8.311 40.816 1.00 10.61 103 GLY B N 1
ATOM 2306 C CA . GLY B 1 103 ? 92.178 -7.902 39.554 1.00 13.26 103 GLY B CA 1
ATOM 2307 C C . GLY B 1 103 ? 92.614 -9.021 38.624 1.00 13.70 103 GLY B C 1
ATOM 2308 O O . GLY B 1 103 ? 93.015 -8.742 37.498 1.00 12.70 103 GLY B O 1
ATOM 2309 N N . HIS B 1 104 ? 92.540 -10.276 39.066 1.00 10.94 104 HIS B N 1
ATOM 2310 C CA . HIS B 1 104 ? 93.176 -11.345 38.288 1.00 10.98 104 HIS B CA 1
ATOM 2311 C C . HIS B 1 104 ? 92.412 -11.719 37.026 1.00 11.44 104 HIS B C 1
ATOM 2312 O O . HIS B 1 104 ? 92.987 -12.302 36.103 1.00 12.89 104 HIS B O 1
ATOM 2319 N N . VAL B 1 105 ? 91.137 -11.343 36.961 1.00 10.67 105 VAL B N 1
ATOM 2320 C CA . VAL B 1 105 ? 90.405 -11.473 35.710 1.00 10.90 105 VAL B CA 1
ATOM 2321 C C . VAL B 1 105 ? 90.804 -10.367 34.744 1.00 10.87 105 VAL B C 1
ATOM 2322 O O . VAL B 1 105 ? 91.124 -10.645 33.593 1.00 11.87 105 VAL B O 1
ATOM 2326 N N . ALA B 1 106 ? 90.810 -9.120 35.211 1.00 12.19 106 ALA B N 1
ATOM 2327 C CA . ALA B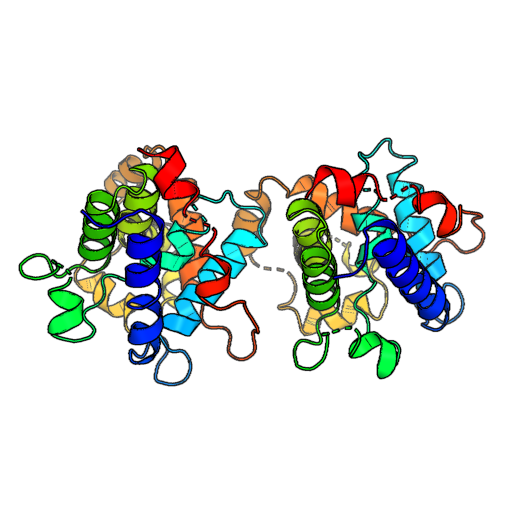 1 106 ? 91.283 -8.022 34.374 1.00 11.49 106 ALA B CA 1
ATOM 2328 C C . ALA B 1 106 ? 92.701 -8.285 33.858 1.00 10.45 106 ALA B C 1
ATOM 2329 O O . ALA B 1 106 ? 93.009 -7.995 32.696 1.00 11.20 106 ALA B O 1
ATOM 2331 N N . ALA B 1 107 ? 93.563 -8.834 34.707 1.00 10.85 107 ALA B N 1
ATOM 2332 C CA . ALA B 1 107 ? 94.935 -9.134 34.291 1.00 10.45 107 ALA B CA 1
ATOM 2333 C C . ALA B 1 107 ? 94.944 -10.044 33.063 1.00 12.97 107 ALA B C 1
ATOM 2334 O O . ALA B 1 107 ? 95.700 -9.820 32.111 1.00 12.18 107 ALA B O 1
ATOM 2336 N N . LYS B 1 108 ? 94.101 -11.074 33.074 1.00 11.36 108 LYS B N 1
ATOM 2337 C CA . LYS B 1 108 ? 93.960 -11.946 31.908 1.00 10.50 108 LYS B CA 1
ATOM 2338 C C . LYS B 1 108 ? 93.480 -11.209 30.662 1.00 12.13 108 LYS B C 1
ATOM 2339 O O . LYS B 1 108 ? 94.010 -11.412 29.561 1.00 12.04 108 LYS B O 1
ATOM 2345 N N . ARG B 1 109 ? 92.468 -10.356 30.818 1.00 11.04 109 ARG B N 1
ATOM 2346 C CA . ARG B 1 109 ? 91.958 -9.581 29.689 1.00 10.67 109 ARG B CA 1
ATOM 2347 C C . ARG B 1 109 ? 93.048 -8.681 29.121 1.00 13.36 109 ARG B C 1
ATOM 2348 O O . ARG B 1 109 ? 93.107 -8.452 27.915 1.00 11.96 109 ARG B O 1
ATOM 2356 N N . TYR B 1 110 ? 93.890 -8.143 29.997 1.00 11.92 110 TYR B N 1
ATOM 2357 C CA . TYR B 1 110 ? 95.003 -7.327 29.538 1.00 14.33 110 TYR B CA 1
ATOM 2358 C C . TYR B 1 110 ? 96.014 -8.157 28.748 1.00 15.11 110 TYR B C 1
ATOM 2359 O O . TYR B 1 110 ? 96.391 -7.808 27.625 1.00 15.15 110 TYR B O 1
ATOM 2368 N N . LEU B 1 111 ? 96.451 -9.265 29.335 1.00 13.00 111 LEU B N 1
ATOM 2369 C CA . LEU B 1 111 ? 97.500 -10.068 28.720 1.00 14.52 111 LEU B CA 1
ATOM 2370 C C . LEU B 1 111 ? 97.054 -10.637 27.377 1.00 16.70 111 LEU B C 1
ATOM 2371 O O . LEU B 1 111 ? 97.861 -10.748 26.457 1.00 16.03 111 LEU B O 1
ATOM 2376 N N . VAL B 1 112 ? 95.780 -11.001 27.259 1.00 12.50 112 VAL B N 1
ATOM 2377 C CA . VAL B 1 112 ? 95.273 -11.509 25.981 1.00 13.90 112 VAL B CA 1
ATOM 2378 C C . VAL B 1 112 ? 95.329 -10.442 24.898 1.00 18.69 112 VAL B C 1
ATOM 2379 O O . VAL B 1 112 ? 95.608 -10.737 23.739 1.00 20.13 112 VAL B O 1
ATOM 2383 N N . SER B 1 113 ? 95.066 -9.199 25.280 1.00 15.15 113 SER B N 1
ATOM 2384 C CA . SER B 1 113 ? 95.028 -8.102 24.315 1.00 19.04 113 SER B CA 1
ATOM 2385 C C . SER B 1 113 ? 96.426 -7.631 23.959 1.00 23.39 113 SER B C 1
ATOM 2386 O O . SER B 1 113 ? 96.631 -7.013 22.916 1.00 28.63 113 SER B O 1
ATOM 2389 N N . SER B 1 114 ? 97.386 -7.926 24.828 1.00 23.67 114 SER B N 1
ATOM 2390 C CA . SER B 1 114 ? 98.779 -7.540 24.598 1.00 26.28 114 SER B CA 1
ATOM 2391 C C . SER B 1 114 ? 99.455 -8.472 23.613 1.00 37.07 114 SER B C 1
ATOM 2392 O O . SER B 1 114 ? 100.136 -8.022 22.690 1.00 44.85 114 SER B O 1
ATOM 2395 N N . LYS B 1 115 ? 99.284 -9.774 23.825 1.00 33.38 115 LYS B N 1
ATOM 2396 C CA . LYS B 1 115 ? 99.782 -10.768 22.884 1.00 41.23 115 LYS B CA 1
ATOM 2397 C C . LYS B 1 115 ? 98.749 -11.863 22.636 1.00 40.41 115 LYS B C 1
ATOM 2398 O O . LYS B 1 115 ? 97.971 -11.787 21.679 1.00 38.70 115 LYS B O 1
ATOM 2404 N N . SER B 1 117 ? 98.526 -14.822 21.450 1.00 32.79 117 SER B N 1
ATOM 2405 C CA . SER B 1 117 ? 99.374 -15.960 21.785 1.00 37.17 117 SER B CA 1
ATOM 2406 C C . SER B 1 117 ? 99.200 -16.354 23.247 1.00 35.49 117 SER B C 1
ATOM 2407 O O . SER B 1 117 ? 99.283 -17.534 23.594 1.00 32.68 117 SER B O 1
ATOM 2410 N N . TYR B 1 118 ? 98.976 -15.364 24.109 1.00 31.72 118 TYR B N 1
ATOM 2411 C CA . TYR B 1 118 ? 98.702 -15.654 25.509 1.00 26.27 118 TYR B CA 1
ATOM 2412 C C . TYR B 1 118 ? 97.487 -16.568 25.596 1.00 23.01 118 TYR B C 1
ATOM 2413 O O . TYR B 1 118 ? 97.373 -17.389 26.506 1.00 27.30 118 TYR B O 1
ATOM 2422 N N . LEU B 1 119 ? 96.583 -16.423 24.637 1.00 23.43 119 LEU B N 1
ATOM 2423 C CA . LEU B 1 119 ? 95.349 -17.197 24.628 1.00 25.90 119 LEU B CA 1
ATOM 2424 C C . LEU B 1 119 ? 95.642 -18.691 24.721 1.00 25.32 119 LEU B C 1
ATOM 2425 O O . LEU B 1 119 ? 94.904 -19.433 25.364 1.00 28.45 119 LEU B O 1
ATOM 2430 N N . LYS B 1 120 ? 96.732 -19.128 24.094 1.00 30.83 120 LYS B N 1
ATOM 2431 C CA . LYS B 1 120 ? 97.108 -20.542 24.105 1.00 30.53 120 LYS B CA 1
ATOM 2432 C C . LYS B 1 120 ? 97.545 -21.039 25.487 1.00 28.78 120 LYS B C 1
ATOM 2433 O O . LYS B 1 120 ? 97.548 -22.244 25.752 1.00 32.67 120 LYS B O 1
ATOM 2439 N N . ASN B 1 121 ? 97.909 -20.115 26.367 1.00 29.94 121 ASN B N 1
ATOM 2440 C CA . ASN B 1 121 ? 98.314 -20.477 27.721 1.00 30.01 121 ASN B CA 1
ATOM 2441 C C . ASN B 1 121 ? 97.124 -20.769 28.626 1.00 28.26 121 ASN B C 1
ATOM 2442 O O . ASN B 1 121 ? 97.278 -21.336 29.713 1.00 29.72 121 ASN B O 1
ATOM 2447 N N . LEU B 1 122 ? 95.939 -20.365 28.179 1.00 23.41 122 LEU B N 1
ATOM 2448 C CA . LEU B 1 122 ? 94.772 -20.379 29.043 1.00 25.14 122 LEU B CA 1
ATOM 2449 C C . LEU B 1 122 ? 94.110 -21.747 29.091 1.00 21.86 122 LEU B C 1
ATOM 2450 O O . LEU B 1 122 ? 93.978 -22.427 28.075 1.00 21.79 122 LEU B O 1
ATOM 2455 N N . SER B 1 123 ? 93.676 -22.133 30.282 1.00 23.36 123 SER B N 1
ATOM 2456 C CA . SER B 1 123 ? 92.839 -23.311 30.429 1.00 25.10 123 SER B CA 1
ATOM 2457 C C . SER B 1 123 ? 91.552 -23.122 29.624 1.00 25.18 123 SER B C 1
ATOM 2458 O O . SER B 1 123 ? 91.215 -22.000 29.225 1.00 18.55 123 SER B O 1
ATOM 2461 N N . ASP B 1 124 ? 90.842 -24.220 29.377 1.00 23.28 124 ASP B N 1
ATOM 2462 C CA A ASP B 1 124 ? 89.546 -24.158 28.702 0.70 23.10 124 ASP B CA 1
ATOM 2463 C CA B ASP B 1 124 ? 89.552 -24.162 28.700 0.30 23.06 124 ASP B CA 1
ATOM 2464 C C . ASP B 1 124 ? 88.614 -23.200 29.423 1.00 14.87 124 ASP B C 1
ATOM 2465 O O . ASP B 1 124 ? 87.949 -22.371 28.795 1.00 16.52 124 ASP B O 1
ATOM 2474 N N . ALA B 1 125 ? 88.557 -23.312 30.745 1.00 16.65 125 ALA B N 1
ATOM 2475 C CA . ALA B 1 125 ? 87.674 -22.454 31.519 1.00 14.91 125 ALA B CA 1
ATOM 2476 C C . ALA B 1 125 ? 88.060 -20.992 31.348 1.00 15.49 125 ALA B C 1
ATOM 2477 O O . ALA B 1 125 ? 87.200 -20.145 31.140 1.00 12.42 125 ALA B O 1
ATOM 2479 N N . SER B 1 126 ? 89.354 -20.690 31.435 1.00 11.59 126 SER B N 1
ATOM 2480 C CA . SER B 1 126 ? 89.797 -19.303 31.325 1.00 13.03 126 SER B CA 1
ATOM 2481 C C . SER B 1 126 ? 89.547 -18.745 29.933 1.00 11.80 126 SER B C 1
ATOM 2482 O O . SER B 1 126 ? 89.236 -17.564 29.776 1.00 10.92 126 SER B O 1
ATOM 2485 N N . ARG B 1 127 ? 89.683 -19.590 28.918 1.00 11.60 127 ARG B N 1
ATOM 2486 C CA . ARG B 1 127 ? 89.411 -19.161 27.549 1.00 12.79 127 ARG B CA 1
ATOM 2487 C C . ARG B 1 127 ? 87.938 -18.824 27.353 1.00 13.09 127 ARG B C 1
ATOM 2488 O O . ARG B 1 127 ? 87.582 -17.850 26.678 1.00 13.15 127 ARG B O 1
ATOM 2496 N N . LYS B 1 128 ? 87.072 -19.632 27.950 1.00 12.14 128 LYS B N 1
ATOM 2497 C CA . LYS B 1 128 ? 85.639 -19.440 27.764 1.00 10.78 128 LYS B CA 1
ATOM 2498 C C . LYS B 1 128 ? 85.039 -18.350 28.637 1.00 12.44 128 LYS B C 1
ATOM 2499 O O . LYS B 1 128 ? 84.173 -17.602 28.184 1.00 12.96 128 LYS B O 1
ATOM 2505 N N . THR B 1 129 ? 85.495 -18.229 29.878 1.00 12.02 129 THR B N 1
ATOM 2506 C CA . THR B 1 129 ? 84.999 -17.130 30.704 1.00 9.35 129 THR B CA 1
ATOM 2507 C C . THR B 1 129 ? 85.299 -15.769 30.081 1.00 12.21 129 THR B C 1
ATOM 2508 O O . THR B 1 129 ? 84.522 -14.831 30.261 1.00 11.70 129 THR B O 1
ATOM 2512 N N . LEU B 1 130 ? 86.429 -15.672 29.376 1.00 10.88 130 LEU B N 1
ATOM 2513 C CA . LEU B 1 130 ? 86.842 -14.434 28.700 1.00 10.68 130 LEU B CA 1
ATOM 2514 C C . LEU B 1 130 ? 85.722 -13.916 27.803 1.00 11.36 130 LEU B C 1
ATOM 2515 O O . LEU B 1 130 ? 85.538 -12.704 27.641 1.00 12.22 130 LEU B O 1
ATOM 2520 N N . GLU B 1 131 ? 84.966 -14.838 27.216 1.00 11.61 131 GLU B N 1
ATOM 2521 C CA . GLU B 1 131 ? 83.859 -14.467 26.339 1.00 15.21 131 GLU B CA 1
ATOM 2522 C C . GLU B 1 131 ? 82.798 -13.652 27.064 1.00 16.10 131 GLU B C 1
ATOM 2523 O O . GLU B 1 131 ? 82.073 -12.869 26.435 1.00 13.41 131 GLU B O 1
ATOM 2529 N N . TYR B 1 132 ? 82.705 -13.849 28.382 1.00 10.77 132 TYR B N 1
ATOM 2530 C CA . TYR B 1 132 ? 81.642 -13.246 29.187 1.00 14.29 132 TYR B CA 1
ATOM 2531 C C . TYR B 1 132 ? 82.166 -12.154 30.096 1.00 13.38 132 TYR B C 1
ATOM 2532 O O . TYR B 1 132 ? 81.431 -11.609 30.918 1.00 14.05 132 TYR B O 1
ATOM 2541 N N . GLN B 1 133 ? 83.444 -11.834 29.929 1.00 12.81 133 GLN B N 1
ATOM 2542 C CA . GLN B 1 133 ? 84.097 -10.839 30.776 1.00 16.55 133 GLN B CA 1
ATOM 2543 C C . GLN B 1 133 ? 84.451 -9.575 30.013 1.00 17.16 133 GLN B C 1
ATOM 2544 O O . GLN B 1 133 ? 85.132 -8.693 30.547 1.00 17.79 133 GLN B O 1
ATOM 2550 N N . GLY B 1 134 ? 83.994 -9.496 28.766 1.00 16.61 134 GLY B N 1
ATOM 2551 C CA . GLY B 1 134 ? 84.254 -8.334 27.935 1.00 19.39 134 GLY B CA 1
ATOM 2552 C C . GLY B 1 134 ? 85.305 -8.564 26.869 1.00 19.26 134 GLY B C 1
ATOM 2553 O O . GLY B 1 134 ? 85.686 -7.638 26.152 1.00 18.24 134 GLY B O 1
ATOM 2554 N N . GLY B 1 135 ? 85.787 -9.799 26.749 1.00 17.43 135 GLY B N 1
ATOM 2555 C CA . GLY B 1 135 ? 86.823 -10.099 25.782 1.00 15.54 135 GLY B CA 1
ATOM 2556 C C . GLY B 1 135 ? 88.147 -9.438 26.135 1.00 14.14 135 GLY B C 1
ATOM 2557 O O . GLY B 1 135 ? 88.333 -8.948 27.253 1.00 14.34 135 GLY B O 1
ATOM 2558 N N . PRO B 1 136 ? 89.086 -9.430 25.186 1.00 14.49 136 PRO B N 1
ATOM 2559 C CA . PRO B 1 136 ? 90.343 -8.719 25.425 1.00 15.55 136 PRO B CA 1
ATOM 2560 C C . PRO B 1 136 ? 90.062 -7.244 25.688 1.00 15.67 136 PRO B C 1
ATOM 2561 O O . PRO B 1 136 ? 89.056 -6.713 25.213 1.00 14.06 136 PRO B O 1
ATOM 2573 N N . ASP B 1 138 ? 90.152 -3.308 25.214 1.00 14.25 138 ASP B N 1
ATOM 2574 C CA . ASP B 1 138 ? 90.433 -2.365 24.128 1.00 15.56 138 ASP B CA 1
ATOM 2575 C C . ASP B 1 138 ? 91.559 -1.425 24.552 1.00 20.36 138 ASP B C 1
ATOM 2576 O O . ASP B 1 138 ? 92.068 -1.526 25.670 1.00 14.81 138 ASP B O 1
ATOM 2581 N N . GLU B 1 139 ? 91.983 -0.537 23.659 1.00 16.11 139 GLU B N 1
ATOM 2582 C CA . GLU B 1 139 ? 93.168 0.264 23.926 1.00 14.67 139 GLU B CA 1
ATOM 2583 C C . GLU B 1 139 ? 92.996 1.167 25.148 1.00 14.16 139 GLU B C 1
ATOM 2584 O O . GLU B 1 139 ? 93.922 1.334 25.933 1.00 16.44 139 GLU B O 1
ATOM 2590 N N . GLY B 1 140 ? 91.811 1.753 25.296 1.00 14.20 140 GLY B N 1
ATOM 2591 C CA . GLY B 1 140 ? 91.550 2.647 26.409 1.00 17.07 140 GLY B CA 1
ATOM 2592 C C . GLY B 1 140 ? 91.542 1.902 27.729 1.00 15.60 140 GLY B C 1
ATOM 2593 O O . GLY B 1 140 ? 92.031 2.410 28.741 1.00 14.88 140 GLY B O 1
ATOM 2594 N N . GLU B 1 141 ? 90.979 0.696 27.724 1.00 13.32 141 GLU B N 1
ATOM 2595 C CA . GLU B 1 141 ? 90.996 -0.125 28.929 1.00 11.87 141 GLU B CA 1
ATOM 2596 C C . GLU B 1 141 ? 92.424 -0.483 29.266 1.00 12.66 141 GLU B C 1
ATOM 2597 O O . GLU B 1 141 ? 92.809 -0.489 30.432 1.00 13.90 141 GLU B O 1
ATOM 2603 N N . ARG B 1 142 ? 93.214 -0.798 28.244 1.00 11.47 142 ARG B N 1
ATOM 2604 C CA . ARG B 1 142 ? 94.614 -1.104 28.486 1.00 13.10 142 ARG B CA 1
ATOM 2605 C C . ARG B 1 142 ? 95.338 0.069 29.131 1.00 13.14 142 ARG B C 1
ATOM 2606 O O . ARG B 1 142 ? 96.119 -0.106 30.062 1.00 13.12 142 ARG B O 1
ATOM 2614 N N . ARG B 1 143 ? 95.085 1.275 28.639 1.00 14.85 143 ARG B N 1
ATOM 2615 C CA . ARG B 1 143 ? 95.757 2.445 29.191 1.00 16.53 143 ARG B CA 1
ATOM 2616 C C . ARG B 1 143 ? 95.370 2.658 30.650 1.00 12.34 143 ARG B C 1
ATOM 2617 O O . ARG B 1 143 ? 96.227 2.932 31.497 1.00 14.70 143 ARG B O 1
ATOM 2625 N N . LEU B 1 144 ? 94.081 2.517 30.950 1.00 12.28 144 LEU B N 1
ATOM 2626 C CA . LEU B 1 144 ? 93.603 2.667 32.322 1.00 12.58 144 LEU B CA 1
ATOM 2627 C C . LEU B 1 144 ? 94.240 1.621 33.243 1.00 14.22 144 LEU B C 1
ATOM 2628 O O . LEU B 1 144 ? 94.695 1.935 34.342 1.00 14.39 144 LEU B O 1
ATOM 2633 N N . PHE B 1 145 ? 94.277 0.375 32.786 1.00 12.06 145 PHE B N 1
ATOM 2634 C CA . PHE B 1 145 ? 94.852 -0.694 33.590 1.00 13.16 145 PHE B CA 1
ATOM 2635 C C . PHE B 1 145 ? 96.348 -0.446 33.830 1.00 15.02 145 PHE B C 1
ATOM 2636 O O . PHE B 1 145 ? 96.863 -0.645 34.932 1.00 14.69 145 PHE B O 1
ATOM 2644 N N . GLU B 1 146 ? 97.043 0.014 32.796 1.00 13.76 146 GLU B N 1
ATOM 2645 C CA . GLU B 1 146 ? 98.477 0.281 32.906 1.00 16.01 146 GLU B CA 1
ATOM 2646 C C . GLU B 1 146 ? 98.789 1.398 33.887 1.00 18.90 146 GLU B C 1
ATOM 2647 O O . GLU B 1 146 ? 99.899 1.471 34.422 1.00 19.99 146 GLU B O 1
ATOM 2653 N N . GLU B 1 147 ? 97.824 2.280 34.110 1.00 16.61 147 GLU B N 1
ATOM 2654 C CA . GLU B 1 147 ? 98.053 3.425 34.984 1.00 20.27 147 GLU B CA 1
ATOM 2655 C C . GLU B 1 147 ? 97.750 3.125 36.446 1.00 20.25 147 GLU B C 1
ATOM 2656 O O . GLU B 1 147 ? 97.897 4.003 37.302 1.00 22.44 147 GLU B O 1
ATOM 2662 N N . ARG B 1 148 ? 97.320 1.896 36.733 1.00 17.03 148 ARG B N 1
ATOM 2663 C CA . ARG B 1 148 ? 97.130 1.461 38.118 1.00 17.26 148 ARG B CA 1
ATOM 2664 C C . ARG B 1 148 ? 98.483 1.307 38.786 1.00 15.83 148 ARG B C 1
ATOM 2665 O O . ARG B 1 148 ? 99.428 0.793 38.182 1.00 17.37 148 ARG B O 1
ATOM 2673 N N . GLU B 1 149 ? 98.582 1.737 40.037 1.00 17.14 149 GLU B N 1
ATOM 2674 C CA . GLU B 1 149 ? 99.828 1.558 40.760 1.00 19.04 149 GLU B CA 1
ATOM 2675 C C . GLU B 1 149 ? 100.136 0.074 40.905 1.00 18.05 149 GLU B C 1
ATOM 2676 O O . GLU B 1 149 ? 101.303 -0.317 40.945 1.00 21.07 149 GLU B O 1
ATOM 2682 N N . ASP B 1 150 ? 99.091 -0.750 40.963 1.00 16.59 150 ASP B N 1
ATOM 2683 C CA . ASP B 1 150 ? 99.283 -2.192 41.156 1.00 15.11 150 ASP B CA 1
ATOM 2684 C C . ASP B 1 150 ? 99.297 -2.997 39.861 1.00 16.40 150 ASP B C 1
ATOM 2685 O O . ASP B 1 150 ? 99.168 -4.220 39.883 1.00 14.55 150 ASP B O 1
ATOM 2690 N N . PHE B 1 151 ? 99.485 -2.311 38.741 1.00 12.89 151 PHE B N 1
ATOM 2691 C CA . PHE B 1 151 ? 99.514 -2.941 37.426 1.00 15.27 151 PHE B CA 1
ATOM 2692 C C . PHE B 1 151 ? 100.433 -4.164 37.362 1.00 14.63 151 PHE B C 1
ATOM 2693 O O . PHE B 1 151 ? 99.985 -5.269 37.037 1.00 13.10 151 PHE B O 1
ATOM 2701 N N . LYS B 1 152 ? 101.716 -3.983 37.668 1.00 13.53 152 LYS B N 1
ATOM 2702 C CA . LYS B 1 152 ? 102.661 -5.088 37.586 1.00 14.36 152 LYS B CA 1
ATOM 2703 C C . LYS B 1 152 ? 102.307 -6.216 38.545 1.00 13.29 152 LYS B C 1
ATOM 2704 O O . LYS B 1 152 ? 102.406 -7.388 38.174 1.00 14.86 152 LYS B O 1
ATOM 2710 N N . ASP B 1 153 ? 101.921 -5.852 39.769 1.00 14.53 153 ASP B N 1
ATOM 2711 C CA . ASP B 1 153 ? 101.521 -6.822 40.786 1.00 15.50 153 ASP B CA 1
ATOM 2712 C C . ASP B 1 153 ? 100.343 -7.660 40.294 1.00 13.93 153 ASP B C 1
ATOM 2713 O O . ASP B 1 153 ? 100.328 -8.873 40.459 1.00 14.55 153 ASP B O 1
ATOM 2718 N N . CYS B 1 154 ? 99.350 -7.012 39.691 1.00 12.35 154 CYS B N 1
ATOM 2719 C CA . CYS B 1 154 ? 98.192 -7.758 39.180 1.00 14.42 154 CYS B CA 1
ATOM 2720 C C . CYS B 1 154 ? 98.601 -8.737 38.091 1.00 14.02 154 CYS B C 1
ATOM 2721 O O . CYS B 1 154 ? 98.120 -9.873 38.043 1.00 14.16 154 CYS B O 1
ATOM 2724 N N . LEU B 1 155 ? 99.483 -8.307 37.198 1.00 12.42 155 LEU B N 1
ATOM 2725 C CA . LEU B 1 155 ? 99.948 -9.222 36.161 1.00 14.53 155 LEU B CA 1
ATOM 2726 C C . LEU B 1 155 ? 100.701 -10.393 36.775 1.00 14.07 155 LEU B C 1
ATOM 2727 O O . LEU B 1 155 ? 100.585 -11.524 36.305 1.00 16.36 155 LEU B O 1
ATOM 2732 N N . LYS B 1 156 ? 101.462 -10.121 37.830 1.00 13.59 156 LYS B N 1
ATOM 2733 C CA . LYS B 1 156 ? 102.249 -11.166 38.483 1.00 16.10 156 LYS B CA 1
ATOM 2734 C C . LYS B 1 156 ? 101.346 -12.240 39.083 1.00 14.91 156 LYS B C 1
ATOM 2735 O O . LYS B 1 156 ? 101.609 -13.441 38.933 1.00 14.83 156 LYS B O 1
ATOM 2741 N N . ILE B 1 157 ? 100.280 -11.808 39.746 1.00 12.71 157 ILE B N 1
ATOM 2742 C CA . ILE B 1 157 ? 99.299 -12.751 40.271 1.00 12.09 157 ILE B CA 1
ATOM 2743 C C . ILE B 1 157 ? 98.794 -13.663 39.151 1.00 16.74 157 ILE B C 1
ATOM 2744 O O . ILE B 1 157 ? 98.690 -14.868 39.340 1.00 13.03 157 ILE B O 1
ATOM 2749 N N . ARG B 1 158 ? 98.474 -13.104 37.984 1.00 12.10 158 ARG B N 1
ATOM 2750 C CA . ARG B 1 158 ? 97.941 -13.941 36.908 1.00 13.79 158 ARG B CA 1
ATOM 2751 C C . ARG B 1 158 ? 99.022 -14.845 36.307 1.00 13.87 158 ARG B C 1
ATOM 2752 O O . ARG B 1 158 ? 98.736 -15.955 35.853 1.00 14.98 158 ARG B O 1
ATOM 2760 N N . ALA B 1 159 ? 100.267 -14.381 36.303 1.00 14.56 159 ALA B N 1
ATOM 2761 C CA . ALA B 1 159 ? 101.359 -15.232 35.830 1.00 16.68 159 ALA B CA 1
ATOM 2762 C C . ALA B 1 159 ? 101.476 -16.487 36.710 1.00 14.33 159 ALA B C 1
ATOM 2763 O O . ALA B 1 159 ? 101.624 -17.608 36.202 1.00 18.26 159 ALA B O 1
ATOM 2765 N N . TRP B 1 160 ? 101.418 -16.303 38.025 1.00 11.56 160 TRP B N 1
ATOM 2766 C CA . TRP B 1 160 ? 101.464 -17.450 38.931 1.00 15.46 160 TRP B CA 1
ATOM 2767 C C . TRP B 1 160 ? 100.242 -18.312 38.681 1.00 19.06 160 TRP B C 1
ATOM 2768 O O . TRP B 1 160 ? 100.325 -19.541 38.605 1.00 17.04 160 TRP B O 1
ATOM 2779 N N . ASP B 1 161 ? 99.100 -17.653 38.529 1.00 14.06 161 ASP B N 1
ATOM 2780 C CA . ASP B 1 161 ? 97.851 -18.348 38.240 1.00 16.33 161 ASP B CA 1
ATOM 2781 C C . ASP B 1 161 ? 98.002 -19.321 37.069 1.00 18.50 161 ASP B C 1
ATOM 2782 O O . ASP B 1 161 ? 97.699 -20.505 37.200 1.00 17.71 161 ASP B O 1
ATOM 2787 N N . GLU B 1 162 ? 98.506 -18.841 35.933 1.00 16.54 162 GLU B N 1
ATOM 2788 C CA A GLU B 1 162 ? 98.675 -19.678 34.745 0.50 20.30 162 GLU B CA 1
ATOM 2789 C CA B GLU B 1 162 ? 98.638 -19.707 34.760 0.50 20.30 162 GLU B CA 1
ATOM 2790 C C . GLU B 1 162 ? 99.712 -20.779 34.944 1.00 20.35 162 GLU B C 1
ATOM 2791 O O . GLU B 1 162 ? 99.668 -21.819 34.291 1.00 21.71 162 GLU B O 1
ATOM 2802 N N . LYS B 1 163 ? 100.657 -20.536 35.840 1.00 18.73 163 LYS B N 1
ATOM 2803 C CA . LYS B 1 163 ? 101.715 -21.511 36.099 1.00 22.55 163 LYS B CA 1
ATOM 2804 C C . LYS B 1 163 ? 101.267 -22.617 37.063 1.00 24.89 163 LYS B C 1
ATOM 2805 O O . LYS B 1 163 ? 101.860 -23.698 37.090 1.00 23.69 163 LYS B O 1
ATOM 2811 N N . GLY B 1 164 ? 100.220 -22.343 37.841 1.00 19.67 164 GLY B N 1
ATOM 2812 C CA . GLY B 1 164 ? 99.787 -23.242 38.908 1.00 18.45 164 GLY B CA 1
ATOM 2813 C C . GLY B 1 164 ? 99.031 -24.463 38.420 1.00 21.92 164 GLY B C 1
ATOM 2814 O O . GLY B 1 164 ? 97.920 -24.741 38.881 1.00 21.47 164 GLY B O 1
ATOM 2815 N N . LYS B 1 165 ? 99.642 -25.196 37.493 1.00 19.07 165 LYS B N 1
ATOM 2816 C CA . LYS B 1 165 ? 99.014 -26.358 36.870 1.00 25.61 165 LYS B CA 1
ATOM 2817 C C . LYS B 1 165 ? 99.996 -27.530 36.783 1.00 27.23 165 LYS B C 1
ATOM 2818 O O . LYS B 1 165 ? 99.826 -28.435 35.961 1.00 29.80 165 LYS B O 1
ATOM 2824 N N . GLN B 1 166 ? 101.027 -27.504 37.619 1.00 25.08 166 GLN B N 1
ATOM 2825 C CA . GLN B 1 166 ? 102.079 -28.522 37.573 1.00 29.55 166 GLN B CA 1
ATOM 2826 C C . GLN B 1 166 ? 101.599 -29.854 38.157 1.00 32.03 166 GLN B C 1
ATOM 2827 O O . GLN B 1 166 ? 100.974 -29.880 39.218 1.00 33.44 166 GLN B O 1
ATOM 2833 N N . THR B 1 167 ? 101.906 -30.956 37.473 1.00 34.59 167 THR B N 1
ATOM 2834 C CA . THR B 1 167 ? 101.392 -32.277 37.861 1.00 43.68 167 THR B CA 1
ATOM 2835 C C . THR B 1 167 ? 102.155 -32.985 38.983 1.00 44.02 167 THR B C 1
ATOM 2836 O O . THR B 1 167 ? 101.548 -33.626 39.843 1.00 53.58 167 THR B O 1
ATOM 2840 N N . ASP B 1 168 ? 103.479 -32.888 38.972 1.00 40.40 168 ASP B N 1
ATOM 2841 C CA . ASP B 1 168 ? 104.279 -33.591 39.973 1.00 51.72 168 ASP B CA 1
ATOM 2842 C C . ASP B 1 168 ? 105.109 -32.639 40.829 1.00 50.94 168 ASP B C 1
ATOM 2843 O O . ASP B 1 168 ? 106.342 -32.688 40.826 1.00 49.96 168 ASP B O 1
ATOM 2848 N N . LEU B 1 169 ? 104.415 -31.785 41.575 1.00 43.90 169 LEU B N 1
ATOM 2849 C CA . LEU B 1 169 ? 105.063 -30.757 42.378 1.00 42.68 169 LEU B CA 1
ATOM 2850 C C . LEU B 1 169 ? 104.586 -30.808 43.824 1.00 38.71 169 LEU B C 1
ATOM 2851 O O . LEU B 1 169 ? 103.386 -30.722 44.093 1.00 39.35 169 LEU B O 1
ATOM 2856 N N . LYS B 1 170 ? 105.528 -30.952 44.752 1.00 35.79 170 LYS B N 1
ATOM 2857 C CA . LYS B 1 170 ? 105.201 -30.967 46.171 1.00 32.38 170 LYS B CA 1
ATOM 2858 C C . LYS B 1 170 ? 105.332 -29.560 46.726 1.00 30.11 170 LYS B C 1
ATOM 2859 O O . LYS B 1 170 ? 106.375 -28.920 46.575 1.00 35.49 170 LYS B O 1
ATOM 2865 N N . VAL B 1 171 ? 104.266 -29.079 47.359 1.00 32.33 171 VAL B N 1
ATOM 2866 C CA . VAL B 1 171 ? 104.240 -27.725 47.900 1.00 28.78 171 VAL B CA 1
ATOM 2867 C C . VAL B 1 171 ? 103.627 -27.702 49.296 1.00 29.17 171 VAL B C 1
ATOM 2868 O O . VAL B 1 171 ? 102.802 -28.554 49.635 1.00 30.36 171 VAL B O 1
ATOM 2872 N N . PRO B 1 172 ? 104.030 -26.723 50.115 1.00 25.59 172 PRO B N 1
ATOM 2873 C CA . PRO B 1 172 ? 103.473 -26.589 51.465 1.00 24.63 172 PRO B CA 1
ATOM 2874 C C . PRO B 1 172 ? 101.946 -26.554 51.469 1.00 30.34 172 PRO B C 1
ATOM 2875 O O . PRO B 1 172 ? 101.336 -26.012 50.541 1.00 26.73 172 PRO B O 1
ATOM 2879 N N . GLY B 1 173 ? 101.338 -27.128 52.504 1.00 25.39 173 GLY B N 1
ATOM 2880 C CA . GLY B 1 173 ? 99.895 -27.092 52.660 1.00 25.42 173 GLY B CA 1
ATOM 2881 C C . GLY B 1 173 ? 99.435 -25.812 53.331 1.00 19.91 173 GLY B C 1
ATOM 2882 O O . GLY B 1 173 ? 100.251 -24.964 53.671 1.00 23.61 173 GLY B O 1
ATOM 2883 N N . PRO B 1 174 ? 98.117 -25.667 53.530 1.00 22.04 174 PRO B N 1
ATOM 2884 C CA . PRO B 1 174 ? 97.493 -24.457 54.083 1.00 23.19 174 PRO B CA 1
ATOM 2885 C C . PRO B 1 174 ? 98.052 -23.996 55.430 1.00 23.83 174 PRO B C 1
ATOM 2886 O O . PRO B 1 174 ? 98.168 -22.788 55.660 1.00 23.83 174 PRO B O 1
ATOM 2890 N N . GLU B 1 175 ? 98.368 -24.933 56.321 1.00 25.68 175 GLU B N 1
ATOM 2891 C CA . GLU B 1 175 ? 98.869 -24.567 57.642 1.00 24.65 175 GLU B CA 1
ATOM 2892 C C . GLU B 1 175 ? 100.185 -23.799 57.564 1.00 23.35 175 GLU B C 1
ATOM 2893 O O . GLU B 1 175 ? 100.498 -22.994 58.438 1.00 24.16 175 GLU B O 1
ATOM 2899 N N . HIS B 1 176 ? 100.944 -24.041 56.504 1.00 24.29 176 HIS B N 1
ATOM 2900 C CA . HIS B 1 176 ? 102.193 -23.325 56.273 1.00 28.90 176 HIS B CA 1
ATOM 2901 C C . HIS B 1 176 ? 101.951 -21.820 56.269 1.00 25.74 176 HIS B C 1
ATOM 2902 O O . HIS B 1 176 ? 102.843 -21.030 56.596 1.00 25.36 176 HIS B O 1
ATOM 2909 N N . TYR B 1 177 ? 100.737 -21.424 55.898 1.00 23.97 177 TYR B N 1
ATOM 2910 C CA . TYR B 1 177 ? 100.401 -20.008 55.780 1.00 17.68 177 TYR B CA 1
ATOM 2911 C C . TYR B 1 177 ? 99.552 -19.478 56.935 1.00 20.62 177 TYR B C 1
ATOM 2912 O O . TYR B 1 177 ? 99.158 -18.315 56.936 1.00 17.33 177 TYR B O 1
ATOM 2921 N N . ARG B 1 178 ? 99.270 -20.314 57.930 1.00 22.18 178 ARG B N 1
ATOM 2922 C CA . ARG B 1 178 ? 98.441 -19.856 59.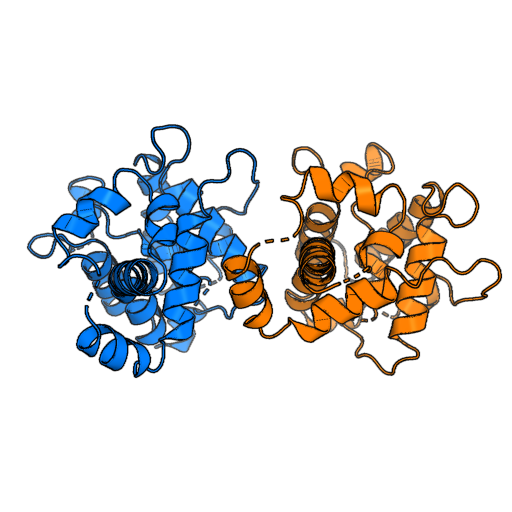041 1.00 21.87 178 ARG B CA 1
ATOM 2923 C C . ARG B 1 178 ? 99.037 -18.635 59.730 1.00 16.74 178 ARG B C 1
ATOM 2924 O O . ARG B 1 178 ? 98.371 -17.613 59.897 1.00 18.33 178 ARG B O 1
ATOM 2932 N N . LYS B 1 179 ? 100.298 -18.732 60.139 1.00 19.98 179 LYS B N 1
ATOM 2933 C CA . LYS B 1 179 ? 100.932 -17.617 60.829 1.00 24.38 179 LYS B CA 1
ATOM 2934 C C . LYS B 1 179 ? 100.979 -16.362 59.955 1.00 23.49 179 LYS B C 1
ATOM 2935 O O . LYS B 1 179 ? 100.769 -15.254 60.445 1.00 21.03 179 LYS B O 1
ATOM 2957 N N . GLU B 1 182 ? 97.426 -14.754 60.173 1.00 19.64 182 GLU B N 1
ATOM 2958 C CA . GLU B 1 182 ? 97.168 -14.132 61.469 1.00 17.84 182 GLU B CA 1
ATOM 2959 C C . GLU B 1 182 ? 97.904 -12.803 61.604 1.00 17.34 182 GLU B C 1
ATOM 2960 O O . GLU B 1 182 ? 97.334 -11.828 62.080 1.00 21.81 182 GLU B O 1
ATOM 2966 N N . GLU B 1 183 ? 99.169 -12.772 61.193 1.00 20.67 183 GLU B N 1
ATOM 2967 C CA . GLU B 1 183 ? 99.952 -11.534 61.250 1.00 24.30 183 GLU B CA 1
ATOM 2968 C C . GLU B 1 183 ? 99.345 -10.476 60.334 1.00 22.75 183 GLU B C 1
ATOM 2969 O O . GLU B 1 183 ? 99.276 -9.299 60.684 1.00 22.82 183 GLU B O 1
ATOM 2975 N N . HIS B 1 184 ? 98.903 -10.898 59.153 1.00 20.55 184 HIS B N 1
ATOM 2976 C CA . HIS B 1 184 ? 98.283 -9.964 58.223 1.00 18.83 184 HIS B CA 1
ATOM 2977 C C . HIS B 1 184 ? 97.052 -9.300 58.837 1.00 18.09 184 HIS B C 1
ATOM 2978 O O . HIS B 1 184 ? 96.891 -8.087 58.776 1.00 19.45 184 HIS B O 1
ATOM 2985 N N . LEU B 1 185 ? 96.172 -10.100 59.427 1.00 17.69 185 LEU B N 1
ATOM 2986 C CA . LEU B 1 185 ? 94.970 -9.554 60.043 1.00 17.28 185 LEU B CA 1
ATOM 2987 C C . LEU B 1 185 ? 95.310 -8.625 61.209 1.00 20.53 185 LEU B C 1
ATOM 2988 O O . LEU B 1 185 ? 94.687 -7.576 61.384 1.00 22.77 185 LEU B O 1
ATOM 2993 N N . SER B 1 186 ? 96.308 -9.010 61.996 1.00 25.61 186 SER B N 1
ATOM 2994 C CA . SER B 1 186 ? 96.731 -8.188 63.125 1.00 23.73 186 SER B CA 1
ATOM 2995 C C . SER B 1 186 ? 97.226 -6.830 62.631 1.00 29.25 186 SER B C 1
ATOM 2996 O O . SER B 1 186 ? 96.825 -5.786 63.148 1.00 31.49 186 SER B O 1
ATOM 2999 N N . GLU B 1 187 ? 98.083 -6.857 61.615 1.00 28.46 187 GLU B N 1
ATOM 3000 C CA . GLU B 1 187 ? 98.665 -5.638 61.054 1.00 30.72 187 GLU B CA 1
ATOM 3001 C C . GLU B 1 187 ? 97.618 -4.683 60.500 1.00 30.79 187 GLU B C 1
ATOM 3002 O O . GLU B 1 187 ? 97.847 -3.476 60.438 1.00 40.15 187 GLU B O 1
ATOM 3008 N N . ASN B 1 188 ? 96.471 -5.223 60.099 1.00 28.82 188 ASN B N 1
ATOM 3009 C CA . ASN B 1 188 ? 95.447 -4.423 59.427 1.00 28.27 188 ASN B CA 1
ATOM 3010 C C . ASN B 1 188 ? 94.240 -4.007 60.275 1.00 28.65 188 ASN B C 1
ATOM 3011 O O . ASN B 1 188 ? 93.271 -3.468 59.744 1.00 34.40 188 ASN B O 1
ATOM 3016 N N . GLN B 1 189 ? 94.275 -4.251 61.582 1.00 33.68 189 GLN B N 1
ATOM 3017 C CA . GLN B 1 189 ? 93.151 -3.828 62.424 1.00 41.06 189 GLN B CA 1
ATOM 3018 C C . GLN B 1 189 ? 93.453 -2.541 63.184 1.00 40.04 189 GLN B C 1
ATOM 3019 O O . GLN B 1 189 ? 94.364 -1.798 62.820 1.00 45.85 189 GLN B O 1
#